Protein AF-A0A6F8ZCY5-F1 (afdb_monomer_lite)

pLDDT: mean 72.69, std 19.34, range [25.19, 97.81]

Foldseek 3Di:
DAPVLVVQAPDQWWKFKFFPQQQTCDTGPNVCLVVVHDDVVRHRDHDDDADPPKDWDFDDDPNHGGIIMITRPPDHDPDDDDPDDDDPPDDADDDPDPFKRKAWDWAFDADPPPNHTQATETDIFMGGNNHTDDPVVLCVVCVVVVNNLVSLLSSLQNVLVVPVSDPDPANHAYEYEDALVNLVCLVSNCVSVVSSLVSHPFARYEYEYELDHDPPRDLVSLLCSCVSDPRYAYEYPQPPPPSHDVSSCVNNVGPYYYHHPVLVVVLVPDPVSVVVVVVVVVVD

Secondary structure (DSSP, 8-state):
--HHHHHHHT--S-EEEE-TT-BEEEE-HHHHHHTT--GGGTTTSBPPPPPTT-EEEEEEETTEEEEEEEE-TT-PPTT----PPPP--PPP---SSTTEEEEEEEEEEE-TTT--EEEEEEEEEEEETTEE--HHHHHHHHHHTT-HHHHHHHHHHHHHHHHHHSPPPTT-EEEEE--HHHHT-HHHHHHHHHHHHHHS-TT-EEEEEES---TTS-THHHHHHHHHSTT-EEEEEEETSS---HHHHHHH--SEEEEPHHHHHHHHHSHHHHHHHHHHHHH-

Organism: NCBI:txid2707344

InterPro domains:
  IPR000014 PAS domain [cd00130] (13-50)
  IPR001633 EAL domain [PF00563] (102-282)
  IPR001633 EAL domain [PS50883] (83-284)
  IPR001633 EAL domain [SM00052] (82-282)
  IPR001633 EAL domain [cd01948] (104-275)
  IPR013656 PAS fold 4 [PF08448] (14-62)
  IPR035919 EAL domain superfamily [G3DSA:3.20.20.450] (98-284)
  IPR035919 EAL domain superfamily [SSF141868] (102-281)
  IPR035965 PAS domain superfamily [SSF55785] (5-54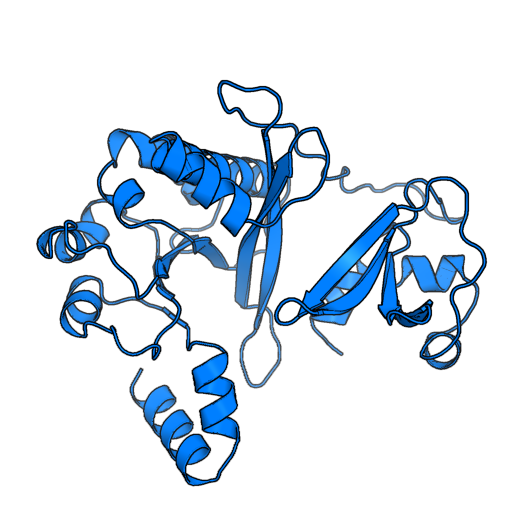)

Sequence (284 aa):
MDAVQRLWSAWEEPAVLVDPDGRILTANGAFRRWAGKPWPQLVGQGLPELPPGAGSVPVEVGGRLAAYWLHLPGVRLPGETAQGLPGWVVTPGFTRDRRWAVAPVFQPIVALPGGEVLGYEALSRPSWEGRPVDPETLFHAAAAAGTTLEADLACFAAVARAVLAAPWPAGALLFVNVSPRSLMTPDRLHPVLDPLVAALPPGRVVLEISEHVPEDIPYSLWEELPRVYPGVQWAQDDYGLGNADPSRMLAVRPQWLKLDRTLMLQALADAAGRTWLRRFAAWA

Structure (mmCIF, N/CA/C/O backbone):
data_AF-A0A6F8ZCY5-F1
#
_entry.id   AF-A0A6F8ZCY5-F1
#
loop_
_atom_site.group_PDB
_atom_site.id
_atom_site.type_symbol
_atom_site.label_atom_id
_atom_site.label_alt_id
_atom_site.label_comp_id
_atom_site.label_asym_id
_atom_site.label_entity_id
_atom_site.label_seq_id
_atom_site.pdbx_PDB_ins_code
_atom_site.Cartn_x
_atom_site.Cartn_y
_atom_site.Cartn_z
_atom_site.occupancy
_atom_site.B_iso_or_equiv
_atom_site.auth_seq_id
_atom_site.auth_comp_id
_atom_site.auth_asym_id
_atom_site.auth_atom_id
_atom_site.pdbx_PDB_model_num
ATOM 1 N N . MET A 1 1 ? -10.672 -9.235 -22.219 1.00 34.75 1 MET A N 1
ATOM 2 C CA . MET A 1 1 ? -11.832 -8.821 -21.400 1.00 34.75 1 MET A CA 1
ATOM 3 C C . MET A 1 1 ? -11.277 -8.352 -20.064 1.00 34.75 1 MET A C 1
ATOM 5 O O . MET A 1 1 ? -10.773 -9.176 -19.301 1.00 34.75 1 MET A O 1
ATOM 9 N N . ASP A 1 2 ? -11.215 -7.030 -19.901 1.00 33.00 2 ASP A N 1
ATOM 10 C CA . ASP A 1 2 ? -10.311 -6.314 -18.987 1.00 33.00 2 ASP A CA 1
ATOM 11 C C . ASP A 1 2 ? -10.579 -6.584 -17.499 1.00 33.00 2 ASP A C 1
ATOM 13 O O . ASP A 1 2 ? -11.725 -6.758 -17.084 1.00 33.00 2 ASP A O 1
ATOM 17 N N . ALA A 1 3 ? -9.529 -6.559 -16.673 1.00 30.67 3 ALA A N 1
ATOM 18 C CA . ALA A 1 3 ? -9.621 -6.675 -15.211 1.00 30.67 3 ALA A CA 1
ATOM 19 C C . ALA A 1 3 ? -10.470 -5.547 -14.582 1.00 30.67 3 ALA A C 1
ATOM 21 O O . ALA A 1 3 ? -11.232 -5.785 -13.646 1.00 30.67 3 ALA A O 1
ATOM 22 N N . VAL A 1 4 ? -10.446 -4.351 -15.183 1.00 30.52 4 VAL A N 1
ATOM 23 C CA . VAL A 1 4 ? -11.341 -3.222 -14.859 1.00 30.52 4 VAL A CA 1
ATOM 24 C C . VAL A 1 4 ? -12.806 -3.568 -15.154 1.00 30.52 4 VAL A C 1
ATOM 26 O O . VAL A 1 4 ? -13.702 -3.238 -14.383 1.00 30.52 4 VAL A O 1
ATOM 29 N N . GLN A 1 5 ? -13.058 -4.306 -16.236 1.00 35.59 5 GLN A N 1
ATOM 30 C CA . GLN A 1 5 ? -14.393 -4.765 -16.626 1.00 35.59 5 GLN A CA 1
ATOM 31 C C . GLN A 1 5 ? -14.955 -5.803 -15.642 1.00 35.59 5 GLN A C 1
ATOM 33 O O . GLN A 1 5 ? -16.168 -5.837 -15.436 1.00 35.59 5 GLN A O 1
ATOM 38 N N . ARG A 1 6 ? -14.089 -6.615 -15.014 1.00 37.28 6 ARG A N 1
ATOM 39 C CA . ARG A 1 6 ? -14.455 -7.597 -13.972 1.00 37.28 6 ARG A CA 1
ATOM 40 C C . ARG A 1 6 ? -14.729 -6.945 -12.613 1.00 37.28 6 ARG A C 1
ATOM 42 O O . ARG A 1 6 ? -15.713 -7.291 -11.974 1.00 37.28 6 ARG A O 1
ATOM 49 N N . LEU A 1 7 ? -13.939 -5.942 -12.222 1.00 35.09 7 LEU A N 1
ATOM 50 C CA . LEU A 1 7 ? -14.210 -5.109 -11.037 1.00 35.09 7 LEU A CA 1
ATOM 51 C C . LEU A 1 7 ? -15.513 -4.307 -11.173 1.00 35.09 7 LEU A C 1
ATOM 53 O O . LEU A 1 7 ? -16.259 -4.161 -10.212 1.00 35.09 7 LEU A O 1
ATOM 57 N N . TRP A 1 8 ? -15.837 -3.841 -12.381 1.00 38.62 8 TRP A N 1
ATOM 58 C CA . TRP A 1 8 ? -17.097 -3.137 -12.636 1.00 38.62 8 TRP A CA 1
ATOM 59 C C . TRP A 1 8 ? -18.336 -4.010 -12.726 1.00 38.62 8 TRP A C 1
ATOM 61 O O . TRP A 1 8 ? -19.440 -3.499 -12.547 1.00 38.62 8 TRP A O 1
ATOM 71 N N . SER A 1 9 ? -18.196 -5.284 -13.084 1.00 41.56 9 SER A N 1
ATOM 72 C CA . SER A 1 9 ? -19.363 -6.153 -13.279 1.00 41.56 9 SER A CA 1
ATOM 73 C C . SER A 1 9 ? -19.970 -6.626 -11.960 1.00 41.56 9 SER A C 1
ATOM 75 O O . SER A 1 9 ? -21.150 -6.958 -11.952 1.00 41.56 9 SER A O 1
ATOM 77 N N . ALA A 1 10 ? -19.205 -6.583 -10.863 1.00 43.50 10 ALA A N 1
ATOM 78 C CA . ALA A 1 10 ? -19.656 -6.920 -9.513 1.00 43.50 10 ALA A CA 1
ATOM 79 C C . ALA A 1 10 ? -20.231 -5.724 -8.719 1.00 43.50 10 ALA A C 1
ATOM 81 O O . ALA A 1 10 ? -20.734 -5.912 -7.618 1.00 43.50 10 ALA A O 1
ATOM 82 N N . TRP A 1 11 ? -20.160 -4.497 -9.251 1.00 48.66 11 TRP A N 1
ATOM 83 C CA . TRP A 1 11 ? -20.705 -3.303 -8.594 1.00 48.66 11 TRP A CA 1
ATOM 84 C C . TRP A 1 11 ? -22.190 -3.129 -8.953 1.00 48.66 11 TRP A C 1
ATOM 86 O O . TRP A 1 11 ? -22.529 -2.869 -10.110 1.00 48.66 11 TRP A O 1
ATOM 96 N N . GLU A 1 12 ? -23.068 -3.281 -7.956 1.00 61.00 12 GLU A N 1
ATOM 97 C CA . GLU A 1 12 ? -24.531 -3.294 -8.124 1.00 61.00 12 GLU A CA 1
ATOM 98 C C . GLU A 1 12 ? -25.172 -1.908 -8.301 1.00 61.00 12 GLU A C 1
ATOM 100 O O . GLU A 1 12 ? -26.204 -1.789 -8.960 1.00 61.00 12 GLU A O 1
ATOM 105 N N . GLU A 1 13 ? -24.568 -0.851 -7.760 1.00 65.81 13 GLU A N 1
ATOM 106 C CA . GLU A 1 13 ? -25.084 0.515 -7.873 1.00 65.81 13 GLU A CA 1
ATOM 107 C C . GLU A 1 13 ? -24.612 1.205 -9.162 1.00 65.81 13 GLU A C 1
ATOM 109 O O . GLU A 1 13 ? -23.452 1.046 -9.556 1.00 65.81 13 GLU A O 1
ATOM 114 N N . PRO A 1 14 ? -25.462 2.002 -9.835 1.00 73.69 14 PRO A N 1
ATOM 115 C CA . PRO A 1 14 ? -25.068 2.709 -11.047 1.00 73.69 14 PRO A CA 1
ATOM 116 C C . PRO A 1 14 ? -23.885 3.665 -10.830 1.00 73.69 14 PRO A C 1
ATOM 118 O O . PRO A 1 14 ? -23.933 4.577 -10.001 1.00 73.69 14 PRO A O 1
ATOM 121 N N . ALA A 1 15 ? -22.840 3.464 -11.632 1.00 64.75 15 ALA A N 1
ATOM 122 C CA . ALA A 1 15 ? -21.604 4.233 -11.642 1.00 64.75 15 ALA A CA 1
ATOM 123 C C . ALA A 1 15 ? -21.235 4.675 -13.060 1.00 64.75 15 ALA A C 1
ATOM 125 O O . ALA A 1 15 ? -21.190 3.844 -13.977 1.00 64.75 15 ALA A O 1
ATOM 126 N N . VAL A 1 16 ? -20.887 5.949 -13.231 1.00 63.75 16 VAL A N 1
ATOM 127 C CA . VAL A 1 16 ? -20.427 6.498 -14.512 1.00 63.75 16 VAL A CA 1
ATOM 128 C C . VAL A 1 16 ? -19.296 7.501 -14.305 1.00 63.75 16 VAL A C 1
ATOM 130 O O . VAL A 1 16 ? -19.306 8.282 -13.365 1.00 63.75 16 VAL A O 1
ATOM 133 N N . LEU A 1 17 ? -18.307 7.474 -15.186 1.00 57.69 17 LEU A N 1
ATOM 134 C CA . LEU A 1 17 ? -17.253 8.469 -15.303 1.00 57.69 17 LEU A CA 1
ATOM 135 C C . LEU A 1 17 ? -17.519 9.299 -16.556 1.00 57.69 17 LEU A C 1
ATOM 137 O O . LEU A 1 17 ? -17.733 8.743 -17.641 1.00 57.69 17 LEU A O 1
ATOM 141 N N . VAL A 1 18 ? -17.470 10.616 -16.418 1.00 57.44 18 VAL A N 1
ATOM 142 C CA . VAL A 1 18 ? -17.716 11.559 -17.512 1.00 57.44 18 VAL A CA 1
ATOM 143 C C . VAL A 1 18 ? -16.591 12.560 -17.656 1.00 57.44 18 VAL A C 1
ATOM 145 O O . VAL A 1 18 ? -15.879 12.819 -16.693 1.00 57.44 18 VAL A O 1
ATOM 148 N N . ASP A 1 19 ? -16.434 13.126 -18.845 1.00 63.97 19 ASP A N 1
ATOM 149 C CA . ASP A 1 19 ? -15.536 14.255 -19.063 1.00 63.97 19 ASP A CA 1
ATOM 150 C C . ASP A 1 19 ? -16.118 15.548 -18.445 1.00 63.97 19 ASP A C 1
ATOM 152 O O . ASP A 1 19 ? -17.263 15.557 -17.977 1.00 63.97 19 ASP A O 1
ATOM 156 N N . PRO A 1 20 ? -15.354 16.654 -18.407 1.00 72.44 20 PRO A N 1
ATOM 157 C CA . PRO A 1 20 ? -15.840 17.916 -17.853 1.00 72.44 20 PRO A CA 1
ATOM 158 C C . PRO A 1 20 ? -17.048 18.513 -18.593 1.00 72.44 20 PRO A C 1
ATOM 160 O O . PRO A 1 20 ? -17.784 19.297 -18.000 1.00 72.44 20 PRO A O 1
ATOM 163 N N . ASP A 1 21 ? -17.283 18.116 -19.848 1.00 73.44 21 ASP A N 1
ATOM 164 C CA . ASP A 1 21 ? -18.459 18.503 -20.638 1.00 73.44 21 ASP A CA 1
ATOM 165 C C . ASP A 1 21 ? -19.673 17.590 -20.357 1.00 73.44 21 ASP A C 1
ATOM 167 O O . ASP A 1 21 ? -20.736 17.741 -20.965 1.00 73.44 21 ASP A O 1
ATOM 171 N N . GLY A 1 22 ? -19.528 16.616 -19.453 1.00 64.81 22 GLY A N 1
ATOM 172 C CA . GLY A 1 22 ? -20.568 15.666 -19.083 1.00 64.81 22 GLY A CA 1
ATOM 173 C C . GLY A 1 22 ? -20.776 14.537 -20.093 1.00 64.81 22 GLY A C 1
ATOM 174 O O . GLY A 1 22 ? -21.813 13.867 -20.042 1.00 64.81 22 GLY A O 1
ATOM 175 N N . ARG A 1 23 ? -19.830 14.297 -21.011 1.00 75.44 23 ARG A N 1
ATOM 176 C CA . ARG A 1 23 ? -19.881 13.142 -21.915 1.00 75.44 23 ARG A CA 1
ATOM 177 C C . ARG A 1 23 ? -19.374 11.892 -21.221 1.00 75.44 23 ARG A C 1
ATOM 179 O O . ARG A 1 23 ? -18.337 11.894 -20.565 1.00 75.44 23 ARG A O 1
ATOM 186 N N . ILE A 1 24 ? -20.078 10.789 -21.418 1.00 69.62 24 ILE A N 1
ATOM 187 C CA . ILE A 1 24 ? -19.768 9.509 -20.791 1.00 69.62 24 ILE A CA 1
ATOM 188 C C . ILE A 1 24 ? -18.459 8.960 -21.356 1.00 69.62 24 ILE A C 1
ATOM 190 O O . ILE A 1 24 ? -18.390 8.524 -22.506 1.00 69.62 24 ILE A O 1
ATOM 194 N N . LEU A 1 25 ? -17.430 8.945 -20.513 1.00 56.31 25 LEU A N 1
ATOM 195 C CA . LEU A 1 25 ? -16.159 8.293 -20.799 1.00 56.31 25 LEU A CA 1
ATOM 196 C C . LEU A 1 25 ? -16.293 6.805 -20.549 1.00 56.31 25 LEU A C 1
ATOM 198 O O . LEU A 1 25 ? -15.879 5.996 -21.379 1.00 56.31 25 LEU A O 1
ATOM 202 N N . THR A 1 26 ? -16.891 6.443 -19.406 1.00 60.41 26 THR A N 1
ATOM 203 C CA . THR A 1 26 ? -17.115 5.042 -19.095 1.00 60.41 26 THR A CA 1
ATOM 204 C C . THR A 1 26 ? -18.165 4.770 -17.997 1.00 60.41 26 THR A C 1
ATOM 206 O O . THR A 1 26 ? -18.482 5.667 -17.238 1.00 60.41 26 THR A O 1
ATOM 209 N N . ALA A 1 27 ? -18.741 3.561 -17.889 1.00 64.44 27 ALA A N 1
ATOM 210 C CA . ALA A 1 27 ? -19.804 3.215 -16.932 1.00 64.44 27 ALA A CA 1
ATOM 211 C C . ALA A 1 27 ? -19.847 1.711 -16.598 1.00 64.44 27 ALA A C 1
ATOM 213 O O . ALA A 1 27 ? -19.564 0.865 -17.463 1.00 64.44 27 ALA A O 1
ATOM 214 N N . ASN A 1 28 ? -20.268 1.379 -15.373 1.00 62.28 28 ASN A N 1
ATOM 215 C CA . ASN A 1 28 ? -20.404 -0.003 -14.902 1.00 62.28 28 ASN A CA 1
ATOM 216 C C . ASN A 1 28 ? -21.665 -0.706 -15.453 1.00 62.28 28 ASN A C 1
ATOM 218 O O . ASN A 1 28 ? -22.472 -0.120 -16.178 1.00 62.28 28 ASN A O 1
ATOM 222 N N . GLY A 1 29 ? -21.828 -1.997 -15.139 1.00 67.56 29 GLY A N 1
ATOM 223 C CA . GLY A 1 29 ? -22.965 -2.794 -15.619 1.00 67.56 29 GLY A CA 1
ATOM 224 C C . GLY A 1 29 ? -24.322 -2.284 -15.119 1.00 67.56 29 GLY A C 1
ATOM 225 O O . GLY A 1 29 ? -25.273 -2.208 -15.897 1.00 67.56 29 GLY A O 1
ATOM 226 N N . ALA A 1 30 ? -24.393 -1.877 -13.851 1.00 70.25 30 ALA A N 1
ATOM 227 C CA . ALA A 1 30 ? -25.597 -1.334 -13.234 1.00 70.25 30 ALA A CA 1
ATOM 228 C C . ALA A 1 30 ? -26.071 -0.032 -13.894 1.00 70.25 30 ALA A C 1
ATOM 230 O O . ALA A 1 30 ? -27.258 0.117 -14.178 1.00 70.25 30 ALA A O 1
ATOM 231 N N . PHE A 1 31 ? -25.147 0.870 -14.239 1.00 74.62 31 PHE A N 1
ATOM 232 C CA . PHE A 1 31 ? -25.471 2.115 -14.933 1.00 74.62 31 PHE A CA 1
ATOM 233 C C . PHE A 1 31 ? -26.014 1.880 -16.337 1.00 74.62 31 PHE A C 1
ATOM 235 O O . PHE A 1 31 ? -26.966 2.538 -16.740 1.00 74.62 31 PHE A O 1
ATOM 242 N N . ARG A 1 32 ? -25.475 0.903 -17.075 1.00 77.12 32 ARG A N 1
ATOM 243 C CA . ARG A 1 32 ? -25.987 0.543 -18.412 1.00 77.12 32 ARG A CA 1
ATOM 244 C C . ARG A 1 32 ? -27.421 0.024 -18.345 1.00 77.12 32 ARG A C 1
ATOM 246 O O . ARG A 1 32 ? -28.241 0.385 -19.185 1.00 77.12 32 ARG A O 1
ATOM 253 N N . ARG A 1 33 ? -27.715 -0.807 -17.338 1.00 77.38 33 ARG A N 1
ATOM 254 C CA . ARG A 1 33 ? -29.066 -1.328 -17.088 1.00 77.38 33 ARG A CA 1
ATOM 255 C C . ARG A 1 33 ? -30.026 -0.213 -16.677 1.00 77.38 33 ARG A C 1
ATOM 257 O O . ARG A 1 33 ? -31.123 -0.153 -17.217 1.00 77.38 33 ARG A O 1
ATOM 264 N N . TRP A 1 34 ? -29.595 0.692 -15.799 1.00 81.81 34 TRP A N 1
ATOM 265 C CA . TRP A 1 34 ? -30.378 1.863 -15.397 1.00 81.81 34 TRP A CA 1
ATOM 266 C C . TRP A 1 34 ? -30.661 2.811 -16.571 1.00 81.81 34 TRP A C 1
ATOM 268 O O . TRP A 1 34 ? -31.802 3.205 -16.786 1.00 81.81 34 TRP A O 1
ATOM 278 N N . ALA A 1 35 ? -29.645 3.117 -17.380 1.00 80.00 35 ALA A N 1
ATOM 279 C CA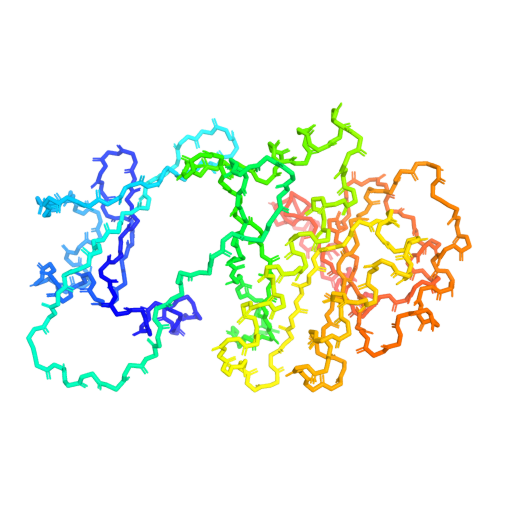 . ALA A 1 35 ? -29.768 3.998 -18.539 1.00 80.00 35 ALA A CA 1
ATOM 280 C C . ALA A 1 35 ? -30.535 3.362 -19.716 1.00 80.00 35 ALA A C 1
ATOM 282 O O . ALA A 1 35 ? -30.814 4.045 -20.702 1.00 80.00 35 ALA A O 1
ATOM 283 N N . GLY A 1 36 ? -30.829 2.056 -19.657 1.00 78.94 36 GLY A N 1
ATOM 284 C CA . GLY A 1 36 ? -31.577 1.327 -20.685 1.00 78.94 36 GLY A CA 1
ATOM 285 C C . GLY A 1 36 ? -30.889 1.258 -22.053 1.00 78.94 36 GLY A C 1
ATOM 286 O O . GLY A 1 36 ? -31.556 1.004 -23.055 1.00 78.94 36 GLY A O 1
ATOM 287 N N . LYS A 1 37 ? -29.571 1.500 -22.126 1.00 73.50 37 LYS A N 1
ATOM 288 C CA . LYS A 1 37 ? -28.810 1.573 -23.385 1.00 73.50 37 LYS A CA 1
ATOM 289 C C . LYS A 1 37 ? -27.591 0.643 -23.375 1.00 73.50 37 LYS A C 1
ATOM 291 O O . LYS A 1 37 ? -26.887 0.552 -22.366 1.00 73.50 37 LYS A O 1
ATOM 296 N N . PRO A 1 38 ? -27.287 -0.033 -24.499 1.00 68.94 38 PRO A N 1
ATOM 297 C CA . PRO A 1 38 ? -26.083 -0.842 -24.627 1.00 68.94 38 PRO A CA 1
ATOM 298 C C . PRO A 1 38 ? -24.825 0.033 -24.700 1.00 68.94 38 PRO A C 1
ATOM 300 O O . PRO A 1 38 ? -24.854 1.180 -25.139 1.00 68.94 38 PRO A O 1
ATOM 303 N N . TRP A 1 39 ? -23.687 -0.545 -24.309 1.00 64.62 39 TRP A N 1
ATOM 304 C CA . TRP A 1 39 ? -22.418 0.171 -24.152 1.00 64.62 39 TRP A CA 1
ATOM 305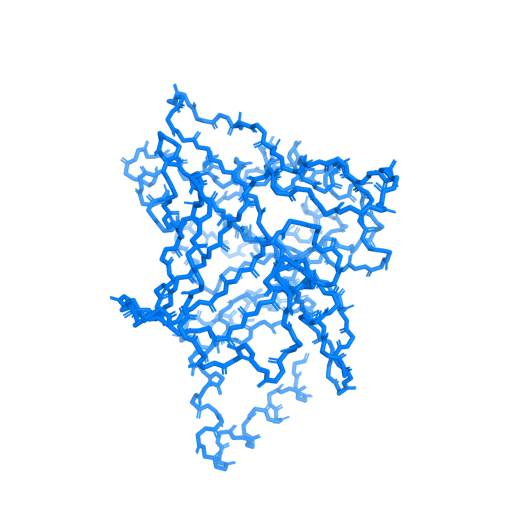 C C . TRP A 1 39 ? -21.975 1.042 -25.344 1.00 64.62 39 TRP A C 1
ATOM 307 O O . TRP A 1 39 ? -21.655 2.210 -25.118 1.00 64.62 39 TRP A O 1
ATOM 317 N N . PRO A 1 40 ? -22.008 0.557 -26.602 1.00 64.38 40 PRO A N 1
ATOM 318 C CA . PRO A 1 40 ? -21.578 1.355 -27.753 1.00 64.38 40 PRO A CA 1
ATOM 319 C C . PRO A 1 40 ? -22.435 2.604 -28.000 1.00 64.38 40 PRO A C 1
ATOM 321 O O . PRO A 1 40 ? -22.022 3.487 -28.738 1.00 64.38 40 PRO A O 1
ATOM 324 N N . GLN A 1 41 ? -23.629 2.673 -27.404 1.00 72.25 41 GLN A N 1
ATOM 325 C CA . GLN A 1 41 ? -24.547 3.804 -27.527 1.00 72.25 41 GLN A CA 1
ATOM 326 C C . GLN A 1 41 ? -24.441 4.794 -26.361 1.00 72.25 41 GLN A C 1
ATOM 328 O O . GLN A 1 41 ? -25.126 5.811 -26.384 1.00 72.25 41 GLN A O 1
ATOM 333 N 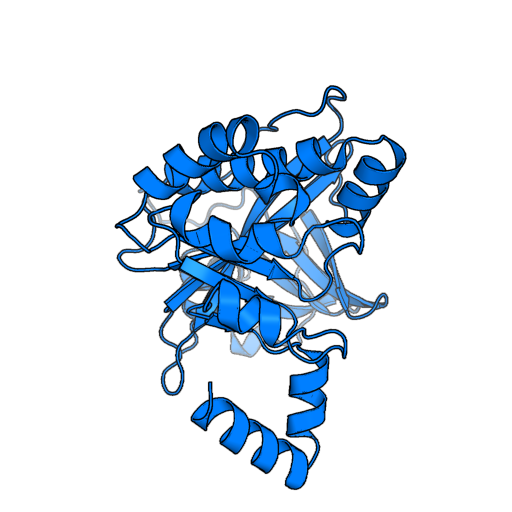N . LEU A 1 42 ? -23.640 4.495 -25.332 1.00 68.81 42 LEU A N 1
ATOM 334 C CA . LEU A 1 42 ? -23.454 5.360 -24.164 1.00 68.81 42 LEU A CA 1
ATOM 335 C C . LEU A 1 42 ? -22.157 6.164 -24.240 1.00 68.81 42 LEU A C 1
ATOM 337 O O . LEU A 1 42 ? -22.157 7.333 -23.877 1.00 68.81 42 LEU A O 1
ATOM 341 N N . VAL A 1 43 ? -21.067 5.568 -24.728 1.00 71.19 43 VAL A N 1
ATOM 342 C CA . VAL A 1 43 ? -19.758 6.237 -24.793 1.00 71.19 43 VAL A CA 1
ATOM 343 C C . VAL A 1 43 ? -19.829 7.484 -25.682 1.00 71.19 43 VAL A C 1
ATOM 345 O O . VAL A 1 43 ? -20.316 7.427 -26.810 1.00 71.19 43 VAL A O 1
ATOM 348 N N . GLY A 1 44 ? -19.349 8.616 -25.166 1.00 63.53 44 GLY A N 1
ATOM 349 C CA . GLY A 1 44 ? -19.336 9.910 -25.852 1.00 63.53 44 GLY A CA 1
ATOM 350 C C . GLY A 1 44 ? -20.678 10.652 -25.878 1.00 63.53 44 GLY A C 1
ATOM 351 O O . GLY A 1 44 ? -20.727 11.783 -26.358 1.00 63.53 44 GLY A O 1
ATOM 352 N N . GLN A 1 45 ? -21.758 10.059 -25.359 1.00 79.94 45 GLN A N 1
ATOM 353 C CA . GLN A 1 45 ? -23.046 10.740 -25.203 1.00 79.94 45 GLN A CA 1
ATOM 354 C C . GLN A 1 45 ? -23.063 11.600 -23.941 1.00 79.94 45 GLN A C 1
ATOM 356 O O . GLN A 1 45 ? -22.376 11.287 -22.971 1.00 79.94 45 GLN A O 1
ATOM 361 N N . GLY A 1 46 ? -23.880 12.654 -23.935 1.00 74.88 46 GLY A N 1
ATOM 362 C CA . GLY A 1 46 ? -24.132 13.436 -22.725 1.00 74.88 46 GLY A CA 1
ATOM 363 C C . GLY A 1 46 ? -24.839 12.612 -21.645 1.00 74.88 46 GLY A C 1
ATOM 364 O O . GLY A 1 46 ? -25.606 11.693 -21.954 1.00 74.88 46 GLY A O 1
ATOM 365 N N . LEU A 1 47 ? -24.577 12.949 -20.382 1.00 69.31 47 LEU A N 1
ATOM 366 C CA . LEU A 1 47 ? -25.269 12.367 -19.234 1.00 69.31 47 LEU A CA 1
ATOM 367 C C . LEU A 1 47 ? -26.793 12.459 -19.392 1.00 69.31 47 LEU A C 1
ATOM 369 O O . LEU A 1 47 ? -27.311 13.539 -19.684 1.00 69.31 47 LEU A O 1
ATOM 373 N N . PRO A 1 48 ? -27.529 11.355 -19.171 1.00 74.00 48 PRO A N 1
ATOM 374 C CA . PRO A 1 48 ? -28.969 11.435 -18.977 1.00 74.00 48 PRO A CA 1
ATOM 375 C C . PRO A 1 48 ? -29.288 12.221 -17.699 1.00 74.00 48 PRO A C 1
ATOM 377 O O . PRO A 1 48 ? -28.446 12.358 -16.810 1.00 74.00 48 PRO A O 1
ATOM 380 N N . GLU A 1 49 ? -30.522 12.708 -17.596 1.00 75.75 49 GLU A N 1
ATOM 381 C CA . GLU A 1 49 ? -30.997 13.381 -16.389 1.00 75.75 49 GLU A CA 1
ATOM 382 C C . GLU A 1 49 ? -30.896 12.436 -15.183 1.00 75.75 49 GLU A C 1
ATOM 384 O O . GLU A 1 49 ? -31.369 11.295 -15.218 1.00 75.75 49 GLU A O 1
ATOM 389 N N . LEU A 1 50 ? -30.204 12.892 -14.138 1.00 68.12 50 LEU A N 1
ATOM 390 C CA . LEU A 1 50 ? -29.890 12.068 -12.977 1.00 68.12 50 LEU A CA 1
ATOM 391 C C . LEU A 1 50 ? -30.986 12.195 -11.915 1.00 68.12 50 LEU A C 1
ATOM 393 O O . LEU A 1 50 ? -31.538 13.281 -11.726 1.00 68.12 50 LEU A O 1
ATOM 397 N N . PRO A 1 51 ? -31.289 11.113 -11.180 1.00 65.00 51 PRO A N 1
ATOM 398 C CA . PRO A 1 51 ? -32.238 11.176 -10.085 1.00 65.00 51 PRO A CA 1
ATOM 399 C C . PRO A 1 51 ? -31.721 12.088 -8.955 1.00 65.00 51 PRO A C 1
ATOM 401 O O . PRO A 1 51 ? -30.506 12.228 -8.769 1.00 65.00 51 PRO A O 1
ATOM 404 N N . PRO A 1 52 ? -32.626 12.679 -8.156 1.00 52.59 52 PRO A N 1
ATOM 405 C CA . PRO A 1 52 ? -32.249 13.460 -6.983 1.00 52.59 52 PRO A CA 1
ATOM 406 C C . PRO A 1 52 ? -31.356 12.651 -6.032 1.00 52.59 52 PRO A C 1
ATOM 408 O O . PRO A 1 52 ? -31.661 11.500 -5.726 1.00 52.59 52 PRO A O 1
ATOM 411 N N . GLY A 1 53 ? -30.269 13.260 -5.548 1.00 51.41 53 GLY A N 1
ATOM 412 C CA . GLY A 1 53 ? -29.308 12.603 -4.650 1.00 51.41 53 GLY A CA 1
ATOM 413 C C . GLY A 1 53 ? -28.117 11.935 -5.345 1.00 51.41 53 GLY A C 1
ATOM 414 O O . GLY A 1 53 ? -27.296 11.322 -4.666 1.00 51.41 53 GLY A O 1
ATOM 415 N N . ALA A 1 54 ? -27.985 12.076 -6.668 1.00 51.41 54 ALA A N 1
ATOM 416 C CA . ALA A 1 54 ? -26.776 11.696 -7.391 1.00 51.41 54 ALA A CA 1
ATOM 417 C C . ALA A 1 54 ? -25.542 12.438 -6.842 1.00 51.41 54 ALA A C 1
ATOM 419 O O . ALA A 1 54 ? -25.514 13.669 -6.794 1.00 51.41 54 ALA A O 1
ATOM 420 N N . GLY A 1 55 ? -24.522 11.687 -6.429 1.00 50.62 55 GLY A N 1
ATOM 421 C CA . GLY A 1 55 ? -23.247 12.237 -5.974 1.00 50.62 55 GLY A CA 1
ATOM 422 C C . GLY A 1 55 ? -22.280 12.401 -7.141 1.00 50.62 55 GLY A C 1
ATOM 423 O O . GLY A 1 55 ? -22.212 11.526 -8.001 1.00 50.62 55 GLY A O 1
ATOM 424 N N . SER A 1 56 ? -21.509 13.488 -7.160 1.00 51.69 56 SER A N 1
ATOM 425 C CA . SER A 1 56 ? -20.432 13.710 -8.131 1.00 51.69 56 SER A CA 1
ATOM 426 C C . SER A 1 56 ? -19.110 13.965 -7.417 1.00 51.69 56 SER A C 1
ATOM 428 O O . SER A 1 56 ? -19.048 14.818 -6.530 1.00 51.69 56 SER A O 1
ATOM 430 N N . VAL A 1 57 ? -18.049 13.282 -7.835 1.00 47.44 57 VAL A N 1
ATOM 431 C CA . VAL A 1 57 ? -16.687 13.466 -7.326 1.00 47.44 57 VAL A CA 1
ATOM 432 C C . VAL A 1 57 ? -15.794 13.906 -8.487 1.00 47.44 57 VAL A C 1
ATOM 434 O O . VAL A 1 57 ? -15.732 13.190 -9.489 1.00 47.44 57 VAL A O 1
ATOM 437 N N . PRO A 1 58 ? -15.120 15.065 -8.411 1.00 40.31 58 PRO A N 1
ATOM 438 C CA . PRO A 1 58 ? -14.173 15.468 -9.443 1.00 40.31 58 PRO A CA 1
ATOM 439 C C . PRO A 1 58 ? -12.973 14.517 -9.473 1.00 40.31 58 PRO A C 1
ATOM 441 O O . PRO A 1 58 ? -12.515 14.020 -8.446 1.00 40.31 58 PRO A O 1
ATOM 444 N N . VAL A 1 59 ? -12.464 14.266 -10.672 1.00 41.31 59 VAL A N 1
ATOM 445 C CA . VAL A 1 59 ? -11.243 13.506 -10.927 1.00 41.31 59 VAL A CA 1
ATOM 446 C C . VAL A 1 59 ? -10.252 14.464 -11.559 1.00 41.31 59 VAL A C 1
ATOM 448 O O . VAL A 1 59 ? -10.455 14.926 -12.683 1.00 41.31 59 VAL A O 1
ATOM 451 N N . GLU A 1 60 ? -9.181 14.765 -10.836 1.00 42.09 60 GLU A N 1
ATOM 452 C CA . GLU A 1 60 ? -8.131 15.667 -11.296 1.00 42.09 60 GLU A CA 1
ATOM 453 C C . GLU A 1 60 ? -6.876 14.890 -11.692 1.00 42.09 60 GLU A C 1
ATOM 455 O O . GLU A 1 60 ? -6.482 13.924 -11.040 1.00 42.09 60 GLU A O 1
ATOM 460 N N . VAL A 1 61 ? -6.240 15.315 -12.783 1.00 38.38 61 VAL A N 1
ATOM 461 C CA . VAL A 1 61 ? -4.967 14.770 -13.261 1.00 38.38 61 VAL A CA 1
ATOM 462 C C . VAL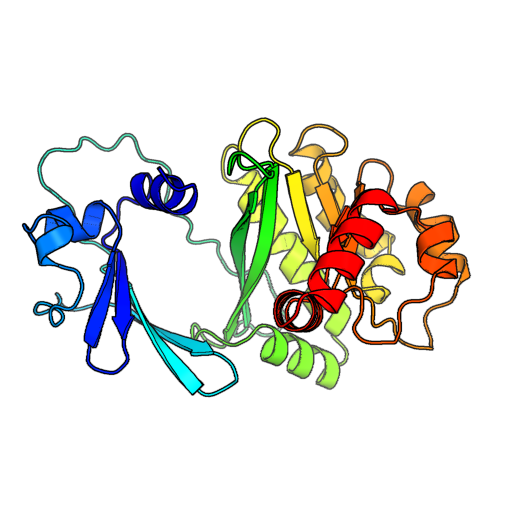 A 1 61 ? -3.988 15.929 -13.385 1.00 38.38 61 VAL A C 1
ATOM 464 O O . VAL A 1 61 ? -4.154 16.802 -14.236 1.00 38.38 61 VAL A O 1
ATOM 467 N N . GLY A 1 62 ? -2.975 15.956 -12.514 1.00 34.69 62 GLY A N 1
ATOM 468 C CA . GLY A 1 62 ? -1.974 17.029 -12.484 1.00 34.69 62 GLY A CA 1
ATOM 469 C C . GLY A 1 62 ? -2.560 18.402 -12.135 1.00 34.69 62 GLY A C 1
ATOM 470 O O . GLY A 1 62 ? -2.227 19.388 -12.788 1.00 34.69 62 GLY A O 1
ATOM 471 N N . GLY A 1 63 ? -3.483 18.455 -11.166 1.00 38.88 63 GLY A N 1
ATOM 472 C CA . GLY A 1 63 ? -4.139 19.694 -10.719 1.00 38.88 63 GLY A CA 1
ATOM 473 C C . GLY A 1 63 ? -5.116 20.299 -11.732 1.00 38.88 63 GLY A C 1
ATOM 474 O O . GLY A 1 63 ? -5.482 21.468 -11.629 1.00 38.88 63 GLY A O 1
ATOM 475 N N . ARG A 1 64 ? -5.507 19.535 -12.760 1.00 40.03 64 ARG A N 1
ATOM 476 C CA . ARG A 1 64 ? -6.527 19.928 -13.735 1.00 40.03 64 ARG A CA 1
ATOM 477 C C . ARG A 1 64 ? -7.654 18.917 -13.698 1.00 40.03 64 ARG A C 1
ATOM 479 O O . ARG A 1 64 ? -7.416 17.714 -13.802 1.00 40.03 64 ARG A O 1
ATOM 486 N N . LEU A 1 65 ? -8.878 19.417 -13.598 1.00 43.97 65 LEU A N 1
ATOM 487 C CA . LEU A 1 65 ? -10.082 18.611 -13.722 1.00 43.97 65 LEU A CA 1
ATOM 488 C C . LEU A 1 65 ? -10.074 17.848 -15.054 1.00 43.97 65 LEU A C 1
ATOM 490 O O . LEU A 1 65 ? -10.049 18.447 -16.128 1.00 43.97 65 LEU A O 1
ATOM 494 N N . ALA A 1 66 ? -10.090 16.523 -14.960 1.00 42.78 66 ALA A N 1
ATOM 495 C CA . ALA A 1 66 ? -10.032 15.610 -16.092 1.00 42.78 66 ALA A CA 1
ATOM 496 C C . ALA A 1 66 ? -11.355 14.865 -16.308 1.00 42.78 66 ALA A C 1
ATOM 498 O O . ALA A 1 66 ? -11.661 14.497 -17.440 1.00 42.78 66 ALA A O 1
ATOM 499 N N . ALA A 1 67 ? -12.124 14.626 -15.243 1.00 45.31 67 ALA A N 1
ATOM 500 C CA . ALA A 1 67 ? -13.398 13.919 -15.301 1.00 45.31 67 ALA A CA 1
ATOM 501 C C . ALA A 1 67 ? -14.239 14.146 -14.033 1.00 45.31 67 ALA A C 1
ATOM 503 O O . ALA A 1 67 ? -13.769 14.721 -13.055 1.00 45.31 67 ALA A O 1
ATOM 504 N N . TYR A 1 68 ? -15.467 13.634 -14.032 1.00 44.22 68 TYR A N 1
ATOM 505 C CA . TYR A 1 68 ? -16.296 13.478 -12.842 1.00 44.22 68 TYR A CA 1
ATOM 506 C C . TYR A 1 68 ? -16.746 12.028 -12.700 1.00 44.22 68 TYR A C 1
ATOM 508 O O . TYR A 1 68 ? -17.231 11.414 -13.651 1.00 44.22 68 TYR A O 1
ATOM 516 N N . TRP A 1 69 ? -16.612 11.485 -11.498 1.00 55.47 69 TRP A N 1
ATOM 517 C CA . TRP A 1 69 ? -17.205 10.218 -11.101 1.00 55.47 69 TRP A CA 1
ATOM 518 C C . TRP A 1 69 ? -18.611 10.493 -10.570 1.00 55.47 69 TRP A C 1
ATOM 520 O O . TRP A 1 69 ? -18.754 11.261 -9.621 1.00 55.47 69 TRP A O 1
ATOM 530 N N . LEU A 1 70 ? -19.650 9.878 -11.139 1.00 56.56 70 LEU A N 1
ATOM 531 C CA . LEU A 1 70 ? -21.031 10.023 -10.671 1.00 56.56 70 LEU A CA 1
ATOM 532 C C . LEU A 1 70 ? -21.651 8.720 -10.180 1.00 56.56 70 LEU A C 1
ATOM 534 O O . LEU A 1 70 ? -21.621 7.692 -10.864 1.00 56.56 70 LEU A O 1
ATOM 538 N N . HIS A 1 71 ? -22.246 8.817 -8.990 1.00 63.06 71 HIS A N 1
ATOM 539 C CA . HIS A 1 71 ? -22.859 7.731 -8.238 1.00 63.06 71 HIS A CA 1
ATOM 540 C C . HIS A 1 71 ? -24.337 7.959 -8.035 1.00 63.06 71 HIS A C 1
ATOM 542 O O . HIS A 1 71 ? -24.728 9.048 -7.618 1.00 63.06 71 HIS A O 1
ATOM 548 N N . LEU A 1 72 ? -25.144 6.926 -8.278 1.00 65.00 72 LEU A N 1
ATOM 549 C CA . LEU A 1 72 ? -26.587 6.962 -8.045 1.00 65.00 72 LEU A CA 1
ATOM 550 C C . LEU A 1 72 ? -26.959 6.054 -6.864 1.00 65.00 72 LEU A C 1
ATOM 552 O O . LEU A 1 72 ? -27.445 4.938 -7.079 1.00 65.00 72 LEU A O 1
ATOM 556 N N . PRO A 1 73 ? -26.730 6.508 -5.620 1.00 53.19 73 PRO A N 1
ATOM 557 C CA . PRO A 1 73 ? -27.050 5.713 -4.445 1.00 53.19 73 PRO A CA 1
ATOM 558 C C . PRO A 1 73 ? -28.565 5.474 -4.358 1.00 53.19 73 PRO A C 1
ATOM 560 O O . PRO A 1 73 ? -29.370 6.384 -4.559 1.00 53.19 73 PRO A O 1
ATOM 563 N N . GLY A 1 74 ? -28.967 4.236 -4.055 1.00 55.03 74 GLY A N 1
ATOM 564 C CA . GLY A 1 74 ? -30.370 3.879 -3.797 1.00 55.03 74 GLY A CA 1
ATOM 565 C C . GLY A 1 74 ? -31.239 3.526 -5.016 1.00 55.03 74 GLY A C 1
ATOM 566 O O . GLY A 1 74 ? -32.411 3.185 -4.839 1.00 55.03 74 GLY A O 1
ATOM 567 N N . VAL A 1 75 ? -30.700 3.540 -6.240 1.00 56.09 75 VAL A N 1
ATOM 568 C CA . VAL A 1 75 ? -31.410 3.066 -7.442 1.00 56.09 75 VAL A CA 1
ATOM 569 C C . VAL A 1 75 ? -31.410 1.528 -7.485 1.00 56.09 75 VAL A C 1
ATOM 571 O O . VAL A 1 75 ? -30.370 0.921 -7.723 1.00 56.09 75 VAL A O 1
ATOM 574 N N . ARG A 1 76 ? -32.572 0.881 -7.286 1.00 50.66 76 ARG A N 1
ATOM 575 C CA . ARG A 1 76 ? -32.735 -0.587 -7.410 1.00 50.66 76 ARG A CA 1
ATOM 576 C C . ARG A 1 76 ? -33.306 -0.979 -8.773 1.00 50.66 76 ARG A C 1
ATOM 578 O O . ARG A 1 76 ? -34.319 -0.426 -9.196 1.00 50.66 76 ARG A O 1
ATOM 585 N N . LEU A 1 77 ? -32.694 -1.961 -9.434 1.00 44.56 77 LEU A N 1
ATOM 586 C CA . LEU A 1 77 ? -33.186 -2.518 -10.699 1.00 44.56 77 LEU A CA 1
ATOM 587 C C . LEU A 1 77 ? -34.222 -3.638 -10.442 1.00 44.56 77 LEU A C 1
ATOM 589 O O . LEU A 1 77 ? -34.099 -4.357 -9.449 1.00 44.56 77 LEU A O 1
ATOM 593 N N . PRO A 1 78 ? -35.247 -3.818 -11.299 1.00 34.00 78 PRO A N 1
ATOM 594 C CA . PRO A 1 78 ? -36.260 -4.850 -11.093 1.00 34.00 78 PRO A CA 1
ATOM 595 C C . PRO A 1 78 ? -35.718 -6.248 -11.433 1.00 34.00 78 PRO A C 1
ATOM 597 O O . PRO A 1 78 ? -35.243 -6.462 -12.546 1.00 34.00 78 PRO A O 1
ATOM 600 N N . GLY A 1 79 ? -35.858 -7.209 -10.511 1.00 37.03 79 GLY A N 1
ATOM 601 C CA . GLY A 1 79 ? -35.673 -8.643 -10.793 1.00 37.03 79 GLY A CA 1
ATOM 602 C C . GLY A 1 79 ? -34.554 -9.375 -10.044 1.00 37.03 79 GLY A C 1
ATOM 603 O O . GLY A 1 79 ? -34.431 -10.582 -10.225 1.00 37.03 79 GLY A O 1
ATOM 604 N N . GLU A 1 80 ? -33.780 -8.716 -9.179 1.00 33.62 80 GLU A N 1
ATOM 605 C CA . GLU A 1 80 ? -32.752 -9.386 -8.366 1.00 33.62 80 GLU A CA 1
ATOM 606 C C . GLU A 1 80 ? -33.211 -9.531 -6.905 1.00 33.62 80 GLU A C 1
ATOM 608 O O . GLU A 1 80 ? -33.407 -8.556 -6.177 1.00 33.62 80 GLU A O 1
ATOM 613 N N . THR A 1 81 ? -33.411 -10.778 -6.465 1.00 29.05 81 THR A N 1
ATOM 614 C CA . THR A 1 81 ? -33.478 -11.130 -5.042 1.00 29.05 81 THR A CA 1
ATOM 615 C C . THR A 1 81 ? -32.093 -10.974 -4.436 1.00 29.05 81 THR A C 1
ATOM 617 O O . THR A 1 81 ? -31.161 -11.659 -4.848 1.00 29.05 81 THR A O 1
ATOM 620 N N . ALA A 1 82 ? -31.987 -10.089 -3.446 1.00 32.88 82 ALA A N 1
ATOM 621 C CA . ALA A 1 82 ? -30.775 -9.811 -2.692 1.00 32.88 82 ALA A CA 1
ATOM 622 C C . ALA A 1 82 ? -30.139 -11.095 -2.125 1.00 32.88 82 ALA A C 1
ATOM 624 O O . ALA A 1 82 ? -30.576 -11.624 -1.104 1.00 32.88 82 ALA A O 1
ATOM 625 N N . GLN A 1 83 ? -29.071 -11.563 -2.765 1.00 28.08 83 GLN A N 1
ATOM 626 C CA . GLN A 1 83 ? -28.001 -12.302 -2.099 1.00 28.08 83 GLN A CA 1
ATOM 627 C C . GLN A 1 83 ? -26.847 -11.321 -1.938 1.00 28.08 83 GLN A C 1
ATOM 629 O O . GLN A 1 83 ? -25.919 -11.270 -2.735 1.00 28.08 83 GLN A O 1
ATOM 634 N N . GLY A 1 84 ? -27.022 -10.444 -0.950 1.00 26.61 84 GLY A N 1
ATOM 635 C CA . GLY A 1 84 ? -26.186 -9.276 -0.751 1.00 26.61 84 GLY A CA 1
ATOM 636 C C . GLY A 1 84 ? -24.761 -9.623 -0.338 1.00 26.61 84 GLY A C 1
ATOM 637 O O . GLY A 1 84 ? -24.533 -10.466 0.529 1.00 26.61 84 GLY A O 1
ATOM 638 N N . LEU A 1 85 ? -23.813 -8.876 -0.894 1.00 25.19 85 LEU A N 1
ATOM 639 C CA . LEU A 1 85 ? -22.633 -8.483 -0.138 1.00 25.19 85 LEU A CA 1
ATOM 640 C C . LEU A 1 85 ? -22.986 -7.170 0.582 1.00 25.19 85 LEU A C 1
ATOM 642 O O . LEU A 1 85 ? -23.511 -6.259 -0.061 1.00 25.19 85 LEU A O 1
ATOM 646 N N . PRO A 1 86 ? -22.787 -7.054 1.907 1.00 27.44 86 PRO A N 1
ATOM 647 C CA . PRO A 1 86 ? -23.180 -5.859 2.641 1.00 27.44 86 PRO A CA 1
ATOM 648 C C . PRO A 1 86 ? -22.382 -4.646 2.156 1.00 27.44 86 PRO A C 1
ATOM 650 O O . PRO A 1 86 ? -21.182 -4.741 1.905 1.00 27.44 86 PRO A O 1
ATOM 653 N N . GLY A 1 87 ? -23.066 -3.506 2.045 1.00 26.91 87 GLY A N 1
ATOM 654 C CA . GLY A 1 87 ? -22.481 -2.232 1.651 1.00 26.91 87 GLY A CA 1
ATOM 655 C C . GLY A 1 87 ? -21.277 -1.834 2.504 1.00 26.91 87 GLY A C 1
ATOM 656 O O . GLY A 1 87 ? -21.280 -1.954 3.728 1.00 26.91 87 GLY A O 1
ATOM 657 N N . TRP A 1 88 ? -20.253 -1.306 1.845 1.00 26.03 88 TRP A N 1
ATOM 658 C CA . TRP A 1 88 ? -19.044 -0.821 2.495 1.00 26.03 88 TRP A CA 1
ATOM 659 C C . TRP A 1 88 ? -19.180 0.660 2.816 1.00 26.03 88 TRP A C 1
ATOM 661 O O . TRP A 1 88 ? -18.585 1.519 2.174 1.00 26.03 88 TRP A O 1
ATOM 671 N N . VAL A 1 89 ? -19.967 0.957 3.845 1.00 28.55 89 VAL A N 1
ATOM 672 C CA . VAL A 1 89 ? -19.764 2.171 4.634 1.00 28.55 89 VAL A CA 1
ATOM 673 C C . VAL A 1 89 ? -18.921 1.752 5.833 1.00 28.55 89 VAL A C 1
ATOM 675 O O . VAL A 1 89 ? -19.446 1.229 6.813 1.00 28.55 89 VAL A O 1
ATOM 678 N N . VAL A 1 90 ? -17.601 1.937 5.752 1.00 27.47 90 VAL A N 1
ATOM 679 C CA . VAL A 1 90 ? -16.732 1.780 6.925 1.00 27.47 90 VAL A CA 1
ATOM 680 C C . VAL A 1 90 ? -16.804 3.073 7.734 1.00 27.47 90 VAL A C 1
ATOM 682 O O . VAL A 1 90 ? -16.459 4.152 7.258 1.00 27.47 90 VAL A O 1
ATOM 685 N N . THR A 1 91 ? -17.295 2.950 8.964 1.00 27.73 91 THR A N 1
ATOM 686 C CA . THR A 1 91 ? -17.419 4.014 9.964 1.00 27.73 91 THR A CA 1
ATOM 687 C C . THR A 1 91 ? -16.060 4.632 10.346 1.00 27.73 91 THR A C 1
ATOM 689 O O . THR A 1 91 ? -15.029 3.951 10.278 1.00 27.73 91 THR A O 1
ATOM 692 N N . PRO A 1 92 ? -16.026 5.912 10.783 1.00 28.62 92 PRO A N 1
ATOM 693 C CA . PRO A 1 92 ? -14.782 6.639 11.033 1.00 28.62 92 PRO A CA 1
ATOM 694 C C . PRO A 1 92 ? -14.000 6.053 12.213 1.00 28.62 92 PRO A C 1
ATOM 696 O O . PRO A 1 92 ? -14.498 6.004 13.339 1.00 28.62 92 PRO A O 1
ATOM 699 N N . GLY A 1 93 ? -12.751 5.659 11.967 1.00 26.88 93 GLY A N 1
ATOM 700 C CA . GLY A 1 93 ? -11.752 5.408 13.004 1.00 26.88 93 GLY A CA 1
ATOM 701 C C . GLY A 1 93 ? -10.892 6.655 13.227 1.00 26.88 93 GLY A C 1
ATOM 702 O O . GLY A 1 93 ? -10.055 6.957 12.390 1.00 26.88 93 GLY A O 1
ATOM 703 N N . PHE A 1 94 ? -11.184 7.345 14.334 1.00 42.06 94 PHE A N 1
ATOM 704 C CA . PHE A 1 94 ? -10.501 8.423 15.079 1.00 42.06 94 PHE A CA 1
ATOM 705 C C . PHE A 1 94 ? -9.313 9.216 14.478 1.00 42.06 94 PHE A C 1
ATOM 707 O O . PHE A 1 94 ? -8.236 8.680 14.248 1.00 42.06 94 PHE A O 1
ATOM 714 N N . THR A 1 95 ? -9.440 10.551 14.535 1.00 32.38 95 THR A N 1
ATOM 715 C CA . THR A 1 95 ? -8.510 11.400 15.310 1.00 32.38 95 THR A CA 1
ATOM 716 C C . THR A 1 95 ? -9.303 12.048 16.458 1.00 32.38 95 THR A C 1
ATOM 718 O O . THR A 1 95 ? -10.531 11.962 16.491 1.00 32.38 95 THR A O 1
ATOM 721 N N . ARG A 1 96 ? -8.639 12.692 17.429 1.00 34.62 96 ARG A N 1
ATOM 722 C CA . ARG A 1 96 ? -9.269 13.427 18.557 1.00 34.62 96 ARG A CA 1
ATOM 723 C C . ARG A 1 96 ? -10.297 14.484 18.105 1.00 34.62 96 ARG A C 1
ATOM 725 O O . ARG A 1 96 ? -11.078 14.972 18.918 1.00 34.62 96 ARG A O 1
ATOM 732 N N . ASP A 1 97 ? -10.293 14.792 16.813 1.00 40.56 97 ASP A N 1
ATOM 733 C CA . ASP A 1 97 ? -11.211 15.654 16.101 1.00 40.56 97 ASP A CA 1
ATOM 734 C C . ASP A 1 97 ? -12.151 14.795 15.227 1.00 40.56 97 ASP A C 1
ATOM 736 O O . ASP A 1 97 ? -11.726 14.156 14.264 1.00 40.56 97 ASP A O 1
ATOM 740 N N . ARG A 1 98 ? -13.453 14.761 15.552 1.00 49.44 98 ARG A N 1
ATOM 741 C CA . ARG A 1 98 ? -14.500 13.959 14.862 1.00 49.44 98 ARG A CA 1
ATOM 742 C C . ARG A 1 98 ? -14.743 14.355 13.395 1.00 49.44 98 ARG A C 1
ATOM 744 O O . ARG A 1 98 ? -15.703 13.900 12.778 1.00 49.44 98 ARG A O 1
ATOM 751 N N . ARG A 1 99 ? -13.904 15.234 12.864 1.00 58.38 99 ARG A N 1
ATOM 752 C CA . ARG A 1 99 ? -13.980 15.804 11.528 1.00 58.38 99 ARG A CA 1
ATOM 753 C C . ARG A 1 99 ? -13.248 14.944 10.502 1.00 58.38 99 ARG A C 1
ATOM 755 O O . ARG A 1 99 ? -13.718 14.869 9.376 1.00 58.38 99 ARG A O 1
ATOM 762 N N . TRP A 1 100 ? -12.165 14.257 10.870 1.00 62.59 100 TRP A N 1
ATOM 763 C CA . TRP A 1 100 ? -11.445 13.369 9.949 1.00 62.59 100 TRP A CA 1
ATOM 764 C C . TRP A 1 100 ? -12.045 11.958 9.904 1.00 62.59 100 TRP A C 1
ATOM 766 O O . TRP A 1 100 ? -12.308 11.349 10.943 1.00 62.59 100 TRP A O 1
ATOM 776 N N . ALA A 1 101 ? -12.182 11.406 8.699 1.00 72.81 101 ALA A N 1
ATOM 777 C CA . ALA A 1 101 ? -12.422 9.983 8.464 1.00 72.81 101 ALA A CA 1
ATOM 778 C C . ALA A 1 101 ? -11.563 9.484 7.295 1.00 72.81 101 ALA A C 1
ATOM 780 O O . ALA A 1 101 ? -11.268 10.251 6.385 1.00 72.81 101 ALA A O 1
ATOM 781 N N . VAL A 1 102 ? -11.189 8.203 7.299 1.00 73.94 102 VAL A N 1
ATOM 782 C CA . VAL A 1 102 ? -10.429 7.556 6.217 1.00 73.94 102 VAL A CA 1
ATOM 783 C C . VAL A 1 102 ? -11.104 6.245 5.842 1.00 73.94 102 VAL A C 1
ATOM 785 O O . VAL A 1 102 ? -11.405 5.428 6.716 1.00 73.94 102 VAL A O 1
ATOM 788 N N . ALA A 1 103 ? -11.293 6.038 4.541 1.00 76.50 103 ALA A N 1
ATOM 789 C CA . ALA A 1 103 ? -11.691 4.762 3.962 1.00 76.50 103 ALA A CA 1
ATOM 790 C C . ALA A 1 103 ? -10.660 4.326 2.909 1.00 76.50 103 ALA A C 1
ATOM 792 O O . ALA A 1 103 ? -10.172 5.175 2.164 1.00 76.50 103 ALA A O 1
ATOM 793 N N . PRO A 1 104 ? -10.303 3.037 2.822 1.00 78.81 104 PRO A N 1
ATOM 794 C CA . PRO A 1 104 ? -9.441 2.552 1.757 1.00 78.81 104 PRO A CA 1
ATOM 795 C C . PRO A 1 104 ? -10.247 2.274 0.482 1.00 78.81 104 PRO A C 1
ATOM 797 O O . PRO A 1 104 ? -11.401 1.848 0.533 1.00 78.81 104 PRO A O 1
ATOM 800 N N . VAL A 1 105 ? -9.606 2.454 -0.668 1.00 79.25 105 VAL A N 1
ATOM 801 C CA . VAL A 1 105 ? -10.008 1.837 -1.938 1.00 79.25 105 VAL A CA 1
ATOM 802 C C . VAL A 1 105 ? -8.889 0.928 -2.428 1.00 79.25 105 VAL A C 1
ATOM 804 O O . VAL A 1 105 ? -7.732 1.130 -2.071 1.00 79.25 105 VAL A O 1
ATOM 807 N N . PHE A 1 106 ? -9.225 -0.068 -3.244 1.00 79.56 106 PHE A N 1
ATOM 808 C CA . PHE A 1 106 ? -8.290 -1.114 -3.657 1.00 79.56 106 PHE A CA 1
ATOM 809 C C . PHE A 1 106 ? -8.049 -1.062 -5.167 1.00 79.56 106 PHE A C 1
ATOM 811 O O . PHE A 1 106 ? -8.954 -1.345 -5.956 1.00 79.56 106 PHE A O 1
ATOM 818 N N . GLN A 1 107 ? -6.838 -0.686 -5.579 1.00 80.12 107 GLN A N 1
ATOM 819 C CA . GLN A 1 107 ? -6.446 -0.625 -6.987 1.00 80.12 107 GLN A CA 1
ATOM 820 C C . GLN A 1 107 ? -5.809 -1.954 -7.419 1.00 80.12 107 GLN A C 1
ATOM 822 O O . GLN A 1 107 ? -4.868 -2.401 -6.772 1.00 80.12 107 GLN A O 1
ATOM 827 N N . PRO A 1 108 ? -6.281 -2.611 -8.495 1.00 81.75 108 PRO A N 1
ATOM 828 C CA . PRO A 1 108 ? -5.720 -3.888 -8.928 1.00 81.75 108 PRO A CA 1
ATOM 829 C C . PRO A 1 108 ? -4.299 -3.738 -9.484 1.00 81.75 108 PRO A C 1
ATOM 831 O O . PRO A 1 108 ? -4.037 -2.871 -10.318 1.00 81.75 108 PRO A O 1
ATOM 834 N N . ILE A 1 109 ? -3.429 -4.670 -9.103 1.00 80.56 109 ILE A N 1
ATOM 835 C CA . ILE A 1 109 ? -2.107 -4.903 -9.691 1.00 80.56 109 ILE A CA 1
ATOM 836 C C . ILE A 1 109 ? -2.193 -6.181 -10.523 1.00 80.56 109 ILE A C 1
ATOM 838 O O . ILE A 1 109 ? -2.686 -7.207 -10.048 1.00 80.56 109 ILE A O 1
ATOM 842 N N . VAL A 1 110 ? -1.733 -6.127 -11.775 1.00 85.38 110 VAL A N 1
ATOM 843 C CA . VAL A 1 110 ? -1.910 -7.219 -12.742 1.00 85.38 110 VAL A CA 1
ATOM 844 C C . VAL A 1 110 ? -0.589 -7.766 -13.274 1.00 85.38 110 VAL A C 1
ATOM 846 O O . VAL A 1 110 ? 0.361 -7.020 -13.499 1.00 85.38 110 VAL A O 1
ATOM 849 N N . ALA A 1 111 ? -0.552 -9.074 -13.524 1.00 82.69 111 ALA A N 1
ATOM 850 C CA . ALA A 1 111 ? 0.559 -9.752 -14.176 1.00 82.69 111 ALA A CA 1
ATOM 851 C C . ALA A 1 111 ? 0.555 -9.519 -15.691 1.00 82.69 111 ALA A C 1
ATOM 853 O O . ALA A 1 111 ? -0.501 -9.482 -16.336 1.00 82.69 111 ALA A O 1
ATOM 854 N N . LEU A 1 112 ? 1.753 -9.451 -16.276 1.00 82.00 112 LEU A N 1
ATOM 855 C CA . LEU A 1 112 ? 1.960 -9.388 -17.720 1.00 82.00 112 LEU A CA 1
ATOM 856 C C . LEU A 1 112 ? 2.786 -10.591 -18.218 1.00 82.00 112 LEU A C 1
ATOM 858 O O . LEU A 1 112 ? 3.705 -11.010 -17.519 1.00 82.00 112 LEU A O 1
ATOM 862 N N . PRO A 1 113 ? 2.525 -11.098 -19.441 1.00 76.50 113 PRO A N 1
ATOM 863 C CA . PRO A 1 113 ? 1.365 -10.799 -20.282 1.00 76.50 113 PRO A CA 1
ATOM 864 C C . PRO A 1 113 ? 0.146 -11.631 -19.836 1.00 76.50 113 PRO A C 1
ATOM 866 O O . PRO A 1 113 ? 0.233 -12.848 -19.739 1.00 76.50 113 PRO A O 1
ATOM 869 N N . GLY A 1 114 ? -1.008 -11.004 -19.586 1.00 68.44 114 GLY A N 1
ATOM 870 C CA . GLY A 1 114 ? -2.237 -11.752 -19.269 1.00 68.44 114 GLY A CA 1
ATOM 871 C C . GLY A 1 114 ? -3.321 -10.948 -18.556 1.00 68.44 114 GLY A C 1
ATOM 872 O O . GLY A 1 114 ? -4.508 -11.202 -18.755 1.00 68.44 114 GLY A O 1
ATOM 873 N N . GLY A 1 115 ? -2.931 -9.938 -17.777 1.00 77.25 115 GLY A N 1
ATOM 874 C CA . GLY A 1 115 ? -3.873 -9.091 -17.045 1.00 77.25 115 GLY A CA 1
ATOM 875 C C . GLY A 1 115 ? -4.550 -9.803 -15.869 1.00 77.25 115 GLY A C 1
ATOM 876 O O . GLY A 1 115 ? -5.592 -9.346 -15.399 1.00 77.25 115 GLY A O 1
ATOM 877 N N . GLU A 1 116 ? -3.999 -10.930 -15.416 1.00 81.25 116 GLU A N 1
ATOM 878 C CA . GLU A 1 116 ? -4.454 -11.609 -14.203 1.00 81.25 116 GLU A CA 1
ATOM 879 C C . GLU A 1 116 ? -4.142 -10.743 -12.987 1.00 81.25 116 GLU A C 1
ATOM 881 O O . GLU A 1 116 ? -3.056 -10.178 -12.888 1.00 81.25 116 GLU A O 1
ATOM 886 N N . VAL A 1 117 ? -5.095 -10.621 -12.067 1.00 82.12 117 VAL A N 1
ATOM 887 C CA . VAL A 1 117 ? -4.908 -9.821 -10.854 1.00 82.12 117 VAL A CA 1
ATOM 888 C C . VAL A 1 117 ? -3.993 -10.580 -9.894 1.00 82.12 117 VAL A C 1
ATOM 890 O O . VAL A 1 117 ? -4.339 -11.667 -9.440 1.00 82.12 117 VAL A O 1
ATOM 893 N N . LEU A 1 118 ? -2.841 -9.990 -9.580 1.00 86.06 118 LEU A N 1
ATOM 894 C CA . LEU A 1 118 ? -1.887 -10.492 -8.586 1.00 86.06 118 LEU A CA 1
ATOM 895 C C . LEU A 1 118 ? -2.270 -10.071 -7.169 1.00 86.06 118 LEU A C 1
ATOM 897 O O . LEU A 1 118 ? -2.008 -10.781 -6.199 1.00 86.06 118 LEU A O 1
ATOM 901 N N . GLY A 1 119 ? -2.866 -8.892 -7.051 1.00 85.81 119 GLY A N 1
ATOM 902 C CA . GLY A 1 119 ? -3.168 -8.275 -5.778 1.00 85.81 119 GLY A CA 1
ATOM 903 C C . GLY A 1 119 ? -3.789 -6.907 -5.943 1.00 85.81 119 GLY A C 1
ATOM 904 O O . GLY A 1 119 ? -4.145 -6.496 -7.050 1.00 85.81 119 GLY A O 1
ATOM 905 N N . TYR A 1 120 ? -3.902 -6.210 -4.824 1.00 88.50 120 TYR A N 1
ATOM 906 C CA . TYR A 1 120 ? -4.473 -4.881 -4.763 1.00 88.50 120 TYR A CA 1
ATOM 907 C C . TYR A 1 120 ? -3.626 -3.967 -3.894 1.00 88.50 120 TYR A C 1
ATOM 909 O O . TYR A 1 120 ? -3.193 -4.368 -2.817 1.00 88.50 120 TYR A O 1
ATOM 917 N N . GLU A 1 121 ? -3.457 -2.731 -4.342 1.00 91.88 121 GLU A N 1
ATOM 918 C CA . GLU A 1 121 ? -2.905 -1.641 -3.551 1.00 91.88 121 GLU A CA 1
ATOM 919 C C . GLU A 1 121 ? -4.019 -0.932 -2.788 1.00 91.88 121 GLU A C 1
ATOM 921 O O . GLU A 1 121 ? -5.016 -0.499 -3.375 1.00 91.88 121 GLU A O 1
ATOM 926 N N . ALA A 1 122 ? -3.861 -0.844 -1.470 1.00 87.19 122 ALA A N 1
ATOM 927 C CA . ALA A 1 122 ? -4.758 -0.103 -0.605 1.00 87.19 122 ALA A CA 1
ATOM 928 C C . ALA A 1 122 ? -4.388 1.382 -0.612 1.00 87.19 122 ALA A C 1
ATOM 930 O O . ALA A 1 122 ? -3.322 1.781 -0.146 1.00 87.19 122 ALA A O 1
ATOM 931 N N . LEU A 1 123 ? -5.311 2.207 -1.100 1.00 86.12 123 LEU A N 1
ATOM 932 C CA . LEU A 1 123 ? -5.150 3.649 -1.204 1.00 86.12 123 LEU A CA 1
ATOM 933 C C . LEU A 1 123 ? -6.142 4.358 -0.288 1.00 86.12 123 LEU A C 1
ATOM 935 O O . LEU A 1 123 ? -7.358 4.219 -0.439 1.00 86.12 123 LEU A O 1
ATOM 939 N N . SER A 1 124 ? -5.632 5.171 0.630 1.00 84.12 124 SER A N 1
ATOM 940 C CA . SER A 1 124 ? -6.467 5.962 1.533 1.00 84.12 124 SER A CA 1
ATOM 941 C C . SER A 1 124 ? -7.298 7.002 0.775 1.00 84.12 124 SER A C 1
ATOM 943 O O . SER A 1 124 ? -6.830 7.659 -0.158 1.00 84.12 124 SER A O 1
ATOM 945 N N . ARG A 1 125 ? -8.554 7.170 1.187 1.00 84.12 125 ARG A N 1
ATOM 946 C CA . ARG A 1 125 ? -9.476 8.230 0.763 1.00 84.12 125 ARG A CA 1
ATOM 947 C C . ARG A 1 125 ? -9.963 8.958 2.014 1.00 84.12 125 ARG A C 1
ATOM 949 O O . ARG A 1 125 ? -10.925 8.508 2.645 1.00 84.12 125 ARG A O 1
ATOM 956 N N . PRO A 1 126 ? -9.253 10.015 2.443 1.00 77.38 126 PRO A N 1
ATOM 957 C CA . PRO A 1 126 ? -9.685 10.793 3.585 1.00 77.38 126 PRO A CA 1
ATOM 958 C C . PRO A 1 126 ? -10.892 11.672 3.266 1.00 77.38 126 PRO A C 1
ATOM 960 O O . PRO A 1 126 ? -11.176 12.029 2.122 1.00 77.38 126 PRO A O 1
ATOM 963 N N . SER A 1 127 ? -11.587 12.058 4.327 1.00 77.12 127 SER A N 1
ATOM 964 C CA . SER A 1 127 ? -12.605 13.093 4.309 1.00 77.12 127 SER A CA 1
ATOM 965 C C . SER A 1 127 ? -12.489 13.972 5.549 1.00 77.12 127 SER A C 1
ATOM 967 O O . SER A 1 127 ? -12.128 13.490 6.626 1.00 77.12 127 SER A O 1
ATOM 969 N N . TRP A 1 128 ? -12.818 15.249 5.385 1.00 75.06 128 TRP A N 1
ATOM 970 C CA . TRP A 1 128 ? -12.928 16.235 6.451 1.00 75.06 128 TRP A CA 1
ATOM 971 C C . TRP A 1 128 ? -14.368 16.744 6.513 1.00 75.06 128 TRP A C 1
ATOM 973 O O . TRP A 1 128 ? -14.900 17.254 5.529 1.00 75.06 128 TRP A O 1
ATOM 983 N N . GLU A 1 129 ? -15.027 16.556 7.654 1.00 75.06 129 GLU A N 1
ATOM 984 C CA . GLU A 1 129 ? -16.445 16.872 7.872 1.00 75.06 129 GLU A CA 1
ATOM 985 C C . GLU A 1 129 ? -17.358 16.241 6.803 1.00 75.06 129 GLU A C 1
ATOM 987 O O . GLU A 1 129 ? -18.318 16.844 6.326 1.00 75.06 129 GLU A O 1
ATOM 992 N N . GLY A 1 130 ? -17.026 15.010 6.396 1.00 66.12 130 GLY A N 1
ATOM 993 C CA . GLY A 1 130 ? -17.746 14.255 5.366 1.00 66.12 130 GLY A CA 1
ATOM 994 C C . GLY A 1 130 ? -17.449 14.683 3.926 1.00 66.12 130 GLY A C 1
ATOM 995 O O . GLY A 1 130 ? -18.001 14.096 2.998 1.00 66.12 130 GLY A O 1
ATOM 996 N N . ARG A 1 131 ? -16.574 15.673 3.709 1.00 65.75 131 ARG A N 1
ATOM 997 C CA . ARG A 1 131 ? -16.143 16.092 2.369 1.00 65.75 131 ARG A CA 1
ATOM 998 C C . ARG A 1 131 ? -14.867 15.357 1.972 1.00 65.75 131 ARG A C 1
ATOM 1000 O O . ARG A 1 131 ? -13.922 15.386 2.760 1.00 65.75 131 ARG A O 1
ATOM 1007 N N . PRO A 1 132 ? -14.808 14.717 0.791 1.00 74.31 132 PRO A N 1
ATOM 1008 C CA . PRO A 1 132 ? -13.581 14.103 0.298 1.00 74.31 132 PRO A CA 1
ATOM 1009 C C . PRO A 1 132 ? -12.443 15.118 0.232 1.00 74.31 132 PRO A C 1
ATOM 1011 O O . PRO A 1 132 ? -12.658 16.260 -0.174 1.00 74.31 132 PRO A O 1
ATOM 1014 N N . VAL A 1 133 ? -11.249 14.682 0.617 1.00 72.62 133 VAL A N 1
ATOM 1015 C CA . VAL A 1 133 ? -10.013 15.450 0.464 1.00 72.62 133 VAL A CA 1
ATOM 1016 C C . VAL A 1 133 ? -8.890 14.528 0.010 1.00 72.62 133 VAL A C 1
ATOM 1018 O O . VAL A 1 133 ? -8.982 13.300 0.103 1.00 72.62 133 VAL A O 1
ATOM 1021 N N . ASP A 1 134 ? -7.827 15.127 -0.497 1.00 75.44 134 ASP A N 1
ATOM 1022 C CA . ASP A 1 134 ? -6.657 14.418 -1.002 1.00 75.44 134 ASP A CA 1
ATOM 1023 C C . ASP A 1 134 ? -5.884 13.779 0.167 1.00 75.44 134 ASP A C 1
ATOM 1025 O O . ASP A 1 134 ? -5.811 14.367 1.254 1.00 75.44 134 ASP A O 1
ATOM 1029 N N . PRO A 1 135 ? -5.261 12.601 -0.024 1.00 78.25 135 PRO A N 1
ATOM 1030 C CA . PRO A 1 135 ? -4.376 12.000 0.978 1.00 78.25 135 PRO A CA 1
ATOM 1031 C C . PRO A 1 135 ? -3.272 12.947 1.451 1.00 78.25 135 PRO A C 1
ATOM 1033 O O . PRO A 1 135 ? -2.998 13.029 2.646 1.00 78.25 135 PRO A O 1
ATOM 1036 N N . GLU A 1 136 ? -2.696 13.714 0.528 1.00 81.06 136 GLU A N 1
ATOM 1037 C CA . GLU A 1 136 ? -1.671 14.714 0.825 1.00 81.06 136 GLU A CA 1
ATOM 1038 C C . GLU A 1 136 ? -2.172 15.767 1.826 1.00 81.06 136 GLU A C 1
ATOM 1040 O O . GLU A 1 136 ? -1.482 16.078 2.795 1.00 81.06 136 GLU A O 1
ATOM 1045 N N . THR A 1 137 ? -3.417 16.234 1.682 1.00 76.25 137 THR A N 1
ATOM 1046 C CA . THR A 1 137 ? -4.038 17.190 2.610 1.00 76.25 137 THR A CA 1
ATOM 1047 C C . THR A 1 137 ? -4.136 16.633 4.038 1.00 76.25 137 THR A C 1
ATOM 1049 O O . THR A 1 137 ? -3.832 17.351 4.995 1.00 76.25 137 THR A O 1
ATOM 1052 N N . LEU A 1 138 ? -4.497 15.352 4.209 1.00 76.56 138 LEU A N 1
ATOM 1053 C CA . LEU A 1 138 ? -4.491 14.694 5.526 1.00 76.56 138 LEU A CA 1
ATOM 1054 C C . LEU A 1 138 ? -3.082 14.689 6.132 1.00 76.56 138 LEU A C 1
ATOM 1056 O O . LEU A 1 138 ? -2.909 15.079 7.287 1.00 76.56 138 LEU A O 1
ATOM 1060 N N . PHE A 1 139 ? -2.079 14.249 5.371 1.00 78.69 139 PHE A N 1
ATOM 1061 C CA . PHE A 1 139 ? -0.716 14.105 5.885 1.00 78.69 139 PHE A CA 1
ATOM 1062 C C . PHE A 1 139 ? -0.026 15.452 6.134 1.00 78.69 139 PHE A C 1
ATOM 1064 O O . PHE A 1 139 ? 0.718 15.568 7.108 1.00 78.69 139 PHE A O 1
ATOM 1071 N N . HIS A 1 140 ? -0.329 16.495 5.357 1.00 77.12 140 HIS A N 1
ATOM 1072 C CA . HIS A 1 140 ? 0.102 17.865 5.643 1.00 77.12 140 HIS A CA 1
ATOM 1073 C C . HIS A 1 140 ? -0.506 18.403 6.940 1.00 77.12 140 HIS A C 1
ATOM 1075 O O . HIS A 1 140 ? 0.215 18.950 7.778 1.00 77.12 140 HIS A O 1
ATOM 1081 N N . ALA A 1 141 ? -1.812 18.211 7.148 1.00 71.62 141 ALA A N 1
ATOM 1082 C CA . ALA A 1 141 ? -2.466 18.604 8.394 1.00 71.62 141 ALA A CA 1
ATOM 1083 C C . ALA A 1 141 ? -1.893 17.835 9.596 1.00 71.62 141 ALA A C 1
ATOM 1085 O O . ALA A 1 141 ? -1.614 18.425 10.642 1.00 71.62 141 ALA A O 1
ATOM 1086 N N . ALA A 1 142 ? -1.659 16.531 9.432 1.00 74.50 142 ALA A N 1
ATOM 1087 C CA . ALA A 1 142 ? -1.056 15.691 10.455 1.00 74.50 142 ALA A CA 1
ATOM 1088 C C . ALA A 1 142 ? 0.373 16.143 10.792 1.00 74.50 142 ALA A C 1
ATOM 1090 O O . ALA A 1 142 ? 0.703 16.265 11.970 1.00 74.50 142 ALA A O 1
ATOM 1091 N N . ALA A 1 143 ? 1.192 16.466 9.787 1.00 73.31 143 ALA A N 1
ATOM 1092 C CA . ALA A 1 143 ? 2.543 16.986 9.981 1.00 73.31 143 ALA A CA 1
ATOM 1093 C C . ALA A 1 143 ? 2.542 18.325 10.732 1.00 73.31 143 ALA A C 1
ATOM 1095 O O . ALA A 1 143 ? 3.269 18.472 11.715 1.00 73.31 143 ALA A O 1
ATOM 1096 N N . ALA A 1 144 ? 1.675 19.265 10.341 1.00 68.81 144 ALA A N 1
ATOM 1097 C CA . ALA A 1 144 ? 1.530 20.553 11.022 1.00 68.81 144 ALA A CA 1
ATOM 1098 C C . ALA A 1 144 ? 1.098 20.405 12.494 1.00 68.81 144 ALA A C 1
ATOM 1100 O O . ALA A 1 144 ? 1.459 21.228 13.334 1.00 68.81 144 ALA A O 1
ATOM 1101 N N . ALA A 1 145 ? 0.350 19.346 12.813 1.00 69.12 145 ALA A N 1
ATOM 1102 C CA . ALA A 1 145 ? -0.092 19.021 14.166 1.00 69.12 145 ALA A CA 1
ATOM 1103 C C . ALA A 1 145 ? 0.857 18.075 14.933 1.00 69.12 145 ALA A C 1
ATOM 1105 O O . ALA A 1 145 ? 0.580 17.760 16.089 1.00 69.12 145 ALA A O 1
ATOM 1106 N N . GLY A 1 146 ? 1.942 17.592 14.317 1.00 70.88 146 GLY A N 1
ATOM 1107 C CA . GLY A 1 146 ? 2.846 16.607 14.925 1.00 70.88 146 GLY A CA 1
ATOM 1108 C C . GLY A 1 146 ? 2.218 15.221 15.140 1.00 70.88 146 GLY A C 1
ATOM 1109 O O . GLY A 1 146 ? 2.579 14.530 16.085 1.00 70.88 146 GLY A O 1
ATOM 1110 N N . THR A 1 147 ? 1.264 14.828 14.290 1.00 76.94 147 THR A N 1
ATOM 1111 C CA . THR A 1 147 ? 0.448 13.597 14.401 1.00 76.94 147 THR A CA 1
ATOM 1112 C C . THR A 1 147 ? 0.513 12.707 13.151 1.00 76.94 147 THR A C 1
ATOM 1114 O O . THR A 1 147 ? -0.403 11.939 12.860 1.00 76.94 147 THR A O 1
ATOM 1117 N N . THR A 1 148 ? 1.592 12.804 12.367 1.00 78.94 148 THR A N 1
ATOM 1118 C CA . THR A 1 148 ? 1.780 12.011 11.137 1.00 78.94 148 THR A CA 1
ATOM 1119 C C . THR A 1 148 ? 1.720 10.504 11.395 1.00 78.94 148 THR A C 1
ATOM 1121 O O . THR A 1 148 ? 1.127 9.778 10.601 1.00 78.94 148 THR A O 1
ATOM 1124 N N . LEU A 1 149 ? 2.281 10.036 12.517 1.00 80.38 149 LEU A N 1
ATOM 1125 C CA . LEU A 1 149 ? 2.223 8.627 12.914 1.00 80.38 149 LEU A CA 1
ATOM 1126 C C . LEU A 1 149 ? 0.776 8.179 13.153 1.00 80.38 149 LEU A C 1
ATOM 1128 O O . LEU A 1 149 ? 0.355 7.138 12.663 1.00 80.38 149 LEU A O 1
ATOM 1132 N N . GLU A 1 150 ? -0.009 8.972 13.882 1.00 81.38 150 GLU A N 1
ATOM 1133 C CA . GLU A 1 150 ? -1.421 8.683 14.130 1.00 81.38 150 GLU A CA 1
ATOM 1134 C C . GLU A 1 150 ? -2.233 8.622 12.830 1.00 81.38 150 GLU A C 1
ATOM 1136 O O . GLU A 1 150 ? -3.093 7.752 12.701 1.00 81.38 150 GLU A O 1
ATOM 1141 N N . ALA A 1 151 ? -1.955 9.507 11.867 1.00 79.69 151 ALA A N 1
ATOM 1142 C CA . ALA A 1 151 ? -2.613 9.494 10.562 1.00 79.69 151 ALA A CA 1
ATOM 1143 C C . ALA A 1 151 ? -2.295 8.218 9.764 1.00 79.69 151 ALA A C 1
ATOM 1145 O O . ALA A 1 151 ? -3.203 7.611 9.192 1.00 79.69 151 ALA A O 1
ATOM 1146 N N . ASP A 1 152 ? -1.034 7.779 9.773 1.00 88.06 152 ASP A N 1
ATOM 1147 C CA . ASP A 1 152 ? -0.601 6.546 9.109 1.00 88.06 152 ASP A CA 1
ATOM 1148 C C . ASP A 1 152 ? -1.260 5.311 9.758 1.00 88.06 152 ASP A C 1
ATOM 1150 O O . ASP A 1 152 ? -1.942 4.526 9.096 1.00 88.06 152 ASP A O 1
ATOM 1154 N N . LEU A 1 153 ? -1.204 5.196 11.091 1.00 83.19 153 LEU A N 1
ATOM 1155 C CA . LEU A 1 153 ? -1.853 4.107 11.837 1.00 83.19 153 LEU A CA 1
ATOM 1156 C C . LEU A 1 153 ? -3.380 4.081 11.642 1.00 83.19 153 LEU A C 1
ATOM 1158 O O . LEU A 1 153 ? -3.983 3.005 11.604 1.00 83.19 153 LEU A O 1
ATOM 1162 N N . ALA A 1 154 ? -4.025 5.243 11.492 1.00 80.62 154 ALA A N 1
ATOM 1163 C CA . ALA A 1 154 ? -5.452 5.324 11.183 1.00 80.62 154 ALA A CA 1
ATOM 1164 C C . ALA A 1 154 ? -5.770 4.771 9.784 1.00 80.62 154 ALA A C 1
ATOM 1166 O O . ALA A 1 154 ? -6.789 4.090 9.616 1.00 80.62 154 ALA A O 1
ATOM 1167 N N . CYS A 1 155 ? -4.891 5.006 8.803 1.00 85.19 155 CYS A N 1
ATOM 1168 C CA . CYS A 1 155 ? -4.990 4.406 7.474 1.00 85.19 155 CYS A CA 1
ATOM 1169 C C . CYS A 1 155 ? -4.860 2.878 7.555 1.00 85.19 155 CYS A C 1
ATOM 1171 O O . CYS A 1 155 ? -5.741 2.174 7.058 1.00 85.19 155 CYS A O 1
ATOM 1173 N N . PHE A 1 156 ? -3.857 2.357 8.273 1.00 86.62 156 PHE A N 1
ATOM 1174 C CA . PHE A 1 156 ? -3.705 0.916 8.526 1.00 86.62 156 PHE A CA 1
ATOM 1175 C C . PHE A 1 156 ? -4.948 0.302 9.162 1.00 86.62 156 PHE A C 1
ATOM 1177 O O . PHE A 1 156 ? -5.472 -0.700 8.680 1.00 86.62 156 PHE A O 1
ATOM 1184 N N . ALA A 1 157 ? -5.471 0.930 10.215 1.00 79.94 157 ALA A N 1
ATOM 1185 C CA . ALA A 1 157 ? -6.673 0.453 10.879 1.00 79.94 157 ALA A CA 1
ATOM 1186 C C . ALA A 1 157 ? -7.888 0.455 9.935 1.00 79.94 157 ALA A C 1
ATOM 1188 O O . ALA A 1 157 ? -8.740 -0.428 10.032 1.00 79.94 157 ALA A O 1
ATOM 1189 N N . ALA A 1 158 ? -7.992 1.428 9.023 1.00 78.44 158 ALA A N 1
ATOM 1190 C CA . ALA A 1 158 ? -9.049 1.463 8.016 1.00 78.44 158 ALA A CA 1
ATOM 1191 C C . ALA A 1 158 ? -8.906 0.325 6.992 1.00 78.44 158 ALA A C 1
ATOM 1193 O O . ALA A 1 158 ? -9.905 -0.321 6.674 1.00 78.44 158 ALA A O 1
ATOM 1194 N N . VAL A 1 159 ? -7.681 0.028 6.546 1.00 82.62 159 VAL A N 1
ATOM 1195 C CA . VAL A 1 159 ? -7.376 -1.129 5.687 1.00 82.62 159 VAL A CA 1
ATOM 1196 C C . VAL A 1 159 ? -7.704 -2.439 6.394 1.00 82.62 159 VAL A C 1
ATOM 1198 O O . VAL A 1 159 ? -8.435 -3.251 5.839 1.00 82.62 159 VAL A O 1
ATOM 1201 N N . ALA A 1 160 ? -7.250 -2.627 7.634 1.00 81.19 160 ALA A N 1
ATOM 1202 C CA . ALA A 1 160 ? -7.519 -3.827 8.422 1.00 81.19 160 ALA A CA 1
ATOM 1203 C C . ALA A 1 160 ? -9.022 -4.059 8.615 1.00 81.19 160 ALA A C 1
ATOM 1205 O O . ALA A 1 160 ? -9.517 -5.153 8.349 1.00 81.19 160 ALA A O 1
ATOM 1206 N N . ARG A 1 161 ? -9.775 -3.016 9.001 1.00 75.19 161 ARG A N 1
ATOM 1207 C CA . ARG A 1 161 ? -11.243 -3.094 9.098 1.00 75.19 161 ARG A CA 1
ATOM 1208 C C . ARG A 1 161 ? -11.875 -3.482 7.768 1.00 75.19 161 ARG A C 1
ATOM 1210 O O . ARG A 1 161 ? -12.809 -4.277 7.768 1.00 75.19 161 ARG A O 1
ATOM 1217 N N . ALA A 1 162 ? -11.381 -2.928 6.662 1.00 72.44 162 ALA A N 1
ATOM 1218 C CA . ALA A 1 162 ? -11.909 -3.255 5.352 1.00 72.44 162 ALA A CA 1
ATOM 1219 C C . ALA A 1 162 ? -11.621 -4.727 4.993 1.00 72.44 162 ALA A C 1
ATOM 1221 O O . ALA A 1 162 ? -12.521 -5.496 4.699 1.00 72.44 162 ALA A O 1
ATOM 1222 N N . VAL A 1 163 ? -10.380 -5.178 5.112 1.00 75.75 163 VAL A N 1
ATOM 1223 C CA . VAL A 1 163 ? -10.004 -6.557 4.765 1.00 75.75 163 VAL A CA 1
ATOM 1224 C C . VAL A 1 163 ? -10.716 -7.593 5.642 1.00 75.75 163 VAL A C 1
ATOM 1226 O O . VAL A 1 163 ? -11.074 -8.657 5.156 1.00 75.75 163 VAL A O 1
ATOM 1229 N N . LEU A 1 164 ? -10.976 -7.282 6.914 1.00 72.94 164 LEU A N 1
ATOM 1230 C CA . LEU A 1 164 ? -11.667 -8.184 7.842 1.00 72.94 164 LEU A CA 1
ATOM 1231 C C . LEU A 1 164 ? -13.188 -8.238 7.650 1.00 72.94 164 LEU A C 1
ATOM 1233 O O . LEU A 1 164 ? -13.822 -9.198 8.086 1.00 72.94 164 LEU A O 1
ATOM 1237 N N . ALA A 1 165 ? -13.796 -7.217 7.043 1.00 67.56 165 ALA A N 1
ATOM 1238 C CA . ALA A 1 165 ? -15.251 -7.138 6.928 1.00 67.56 165 ALA A CA 1
ATOM 1239 C C . ALA A 1 165 ? -15.830 -7.987 5.782 1.00 67.56 165 ALA A C 1
ATOM 1241 O O . ALA A 1 165 ? -17.044 -8.196 5.747 1.00 67.56 165 ALA A O 1
ATOM 1242 N N . ALA A 1 166 ? -15.000 -8.524 4.881 1.00 58.09 166 ALA A N 1
ATOM 1243 C CA . ALA A 1 166 ? -15.446 -9.491 3.881 1.00 58.09 166 ALA A CA 1
ATOM 1244 C C . ALA A 1 166 ? -14.320 -10.424 3.419 1.00 58.09 166 ALA A C 1
ATOM 1246 O O . ALA A 1 166 ? -13.147 -10.140 3.650 1.00 58.09 166 ALA A O 1
ATOM 1247 N N . PRO A 1 167 ? -14.655 -11.520 2.716 1.00 58.12 167 PRO A N 1
ATOM 1248 C CA . PRO A 1 167 ? -13.650 -12.414 2.161 1.00 58.12 167 PRO A CA 1
ATOM 1249 C C . PRO A 1 167 ? -12.693 -11.687 1.210 1.00 58.12 167 PRO A C 1
ATOM 1251 O O . PRO A 1 167 ? -13.117 -11.087 0.220 1.00 58.12 167 PRO A O 1
ATOM 1254 N N . TRP A 1 168 ? -11.393 -11.791 1.484 1.00 75.50 168 TRP A N 1
ATOM 1255 C CA . TRP A 1 168 ? -10.355 -11.324 0.571 1.00 75.50 168 TRP A CA 1
ATOM 1256 C C . TRP A 1 168 ? -10.186 -12.300 -0.604 1.00 75.50 168 TRP A C 1
ATOM 1258 O O . TRP A 1 168 ? -10.248 -13.518 -0.387 1.00 75.50 168 TRP A O 1
ATOM 1268 N N . PRO A 1 169 ? -9.955 -11.824 -1.844 1.00 74.31 169 PRO A N 1
ATOM 1269 C CA . PRO A 1 169 ? -9.759 -12.710 -2.985 1.00 74.31 169 PRO A CA 1
ATOM 1270 C C . PRO A 1 169 ? -8.626 -13.712 -2.743 1.00 74.31 169 PRO A C 1
ATOM 1272 O O . PRO A 1 169 ? -7.509 -13.350 -2.365 1.00 74.31 169 PRO A O 1
ATOM 1275 N N . ALA A 1 170 ? -8.924 -14.994 -2.957 1.00 74.06 170 ALA A N 1
ATOM 1276 C CA . ALA A 1 170 ? -8.003 -16.075 -2.640 1.00 74.06 170 ALA A CA 1
ATOM 1277 C C . ALA A 1 170 ? -6.674 -15.911 -3.393 1.00 74.06 170 ALA A C 1
ATOM 1279 O O . ALA A 1 170 ? -6.639 -15.857 -4.620 1.00 74.06 170 ALA A O 1
ATOM 1280 N N . GLY A 1 171 ? -5.576 -15.840 -2.640 1.00 77.38 171 GLY A N 1
ATOM 1281 C CA . GLY A 1 171 ? -4.230 -15.705 -3.193 1.00 77.38 171 GLY A CA 1
ATOM 1282 C C . GLY A 1 171 ? -3.846 -14.295 -3.654 1.00 77.38 171 GLY A C 1
ATOM 1283 O O . GLY A 1 171 ? -2.694 -14.114 -4.039 1.00 77.38 171 GLY A O 1
ATOM 1284 N N . ALA A 1 172 ? -4.738 -13.303 -3.578 1.00 85.44 172 ALA A N 1
ATOM 1285 C CA . ALA A 1 172 ? -4.401 -11.926 -3.921 1.00 85.44 172 ALA A CA 1
ATOM 1286 C C . ALA A 1 172 ? -3.482 -11.302 -2.862 1.00 85.44 172 ALA A C 1
ATOM 1288 O O . ALA A 1 172 ? -3.743 -11.394 -1.660 1.00 85.44 172 ALA A O 1
ATOM 1289 N N . LEU A 1 173 ? -2.414 -10.648 -3.316 1.00 95.38 173 LEU A N 1
ATOM 1290 C CA . LEU A 1 173 ? -1.564 -9.812 -2.472 1.00 95.38 173 LEU A CA 1
ATOM 1291 C C . LEU A 1 173 ? -2.318 -8.548 -2.044 1.00 95.38 173 LEU A C 1
ATOM 1293 O O . LEU A 1 173 ? -3.154 -8.031 -2.786 1.00 95.38 173 LEU A O 1
ATOM 1297 N N . LEU A 1 174 ? -1.996 -8.042 -0.864 1.00 95.25 174 LEU A N 1
ATOM 1298 C CA . LEU A 1 174 ? -2.430 -6.745 -0.375 1.00 95.25 174 LEU A CA 1
ATOM 1299 C C . LEU A 1 174 ? -1.197 -5.872 -0.193 1.00 95.25 174 LEU A C 1
ATOM 1301 O O . LEU A 1 174 ? -0.383 -6.140 0.686 1.00 95.25 174 LEU A O 1
ATOM 1305 N N . PHE A 1 175 ? -1.090 -4.829 -0.997 1.00 97.56 175 PHE A N 1
ATOM 1306 C CA . PHE A 1 175 ? -0.042 -3.834 -0.886 1.00 97.56 175 PHE A CA 1
ATOM 1307 C C . PHE A 1 175 ? -0.536 -2.665 -0.031 1.00 97.56 175 PHE A C 1
ATOM 1309 O O . PHE A 1 175 ? -1.640 -2.158 -0.249 1.00 97.56 175 PHE A O 1
ATOM 1316 N N . VAL A 1 176 ? 0.251 -2.271 0.969 1.00 96.00 176 VAL A N 1
ATOM 1317 C CA . VAL A 1 176 ? -0.079 -1.194 1.909 1.00 96.00 176 VAL A CA 1
ATOM 1318 C C . VAL A 1 176 ? 1.124 -0.276 2.061 1.00 96.00 176 VAL A C 1
ATOM 1320 O O . VAL A 1 176 ? 2.196 -0.711 2.478 1.00 96.00 176 VAL A O 1
ATOM 1323 N N . ASN A 1 177 ? 0.922 1.000 1.758 1.00 94.75 177 ASN A N 1
ATOM 1324 C CA . ASN A 1 177 ? 1.910 2.044 1.988 1.00 94.75 177 ASN A CA 1
ATOM 1325 C C . ASN A 1 177 ? 2.228 2.177 3.485 1.00 94.75 177 ASN A C 1
ATOM 1327 O O . ASN A 1 177 ? 1.319 2.166 4.315 1.00 94.75 177 ASN A O 1
ATOM 1331 N N . VAL A 1 178 ? 3.510 2.316 3.826 1.00 93.31 178 VAL A N 1
ATOM 1332 C CA . VAL A 1 178 ? 3.973 2.526 5.202 1.00 93.31 178 VAL A CA 1
ATOM 1333 C C . VAL A 1 178 ? 5.050 3.601 5.261 1.00 93.31 178 VAL A C 1
ATOM 1335 O O . VAL A 1 178 ? 6.003 3.606 4.480 1.00 93.31 178 VAL A O 1
ATOM 1338 N N . SER A 1 179 ? 4.938 4.516 6.226 1.00 89.94 179 SER A N 1
ATOM 1339 C CA . SER A 1 179 ? 6.011 5.478 6.465 1.00 89.94 179 SER A CA 1
ATOM 1340 C C . SER A 1 179 ? 7.177 4.844 7.246 1.00 89.94 179 SER A C 1
ATOM 1342 O O . SER A 1 179 ? 6.955 4.052 8.170 1.00 89.94 179 SER A O 1
ATOM 1344 N N . PRO A 1 180 ? 8.437 5.247 6.983 1.00 89.06 180 PRO A N 1
ATOM 1345 C CA . PRO A 1 180 ? 9.579 4.806 7.786 1.00 89.06 180 PRO A CA 1
ATOM 1346 C C . PRO A 1 180 ? 9.434 5.111 9.285 1.00 89.06 180 PRO A C 1
ATOM 1348 O O . PRO A 1 180 ? 9.909 4.348 10.121 1.00 89.06 180 PRO A O 1
ATOM 1351 N N . ARG A 1 181 ? 8.732 6.196 9.646 1.00 88.31 181 ARG A N 1
ATOM 1352 C CA . ARG A 1 181 ? 8.473 6.549 11.051 1.00 88.31 181 ARG A CA 1
ATOM 1353 C C . ARG A 1 181 ? 7.555 5.542 11.741 1.00 88.31 181 ARG A C 1
ATOM 1355 O O . ARG A 1 181 ? 7.830 5.189 12.882 1.00 88.31 181 ARG A O 1
ATOM 1362 N N . SER A 1 182 ? 6.531 5.035 11.054 1.00 91.31 182 SER A N 1
ATOM 1363 C CA . SER A 1 182 ? 5.682 3.958 11.580 1.00 91.31 182 SER A CA 1
ATOM 1364 C C . SER A 1 182 ? 6.474 2.676 11.821 1.00 91.31 182 SER A C 1
ATOM 1366 O O . SER A 1 182 ? 6.285 2.015 12.843 1.00 91.31 182 SER A O 1
ATOM 1368 N N . LEU A 1 183 ? 7.422 2.363 10.932 1.00 92.62 183 LEU A N 1
ATOM 1369 C CA . LEU A 1 183 ? 8.297 1.198 11.078 1.00 92.62 183 LEU A CA 1
ATOM 1370 C C . LEU A 1 183 ? 9.238 1.294 12.292 1.00 92.62 183 LEU A C 1
ATOM 1372 O O . LEU A 1 183 ? 9.631 0.260 12.833 1.00 92.62 183 LEU A O 1
ATOM 1376 N N . MET A 1 184 ? 9.564 2.507 12.750 1.00 91.12 184 MET A N 1
ATOM 1377 C CA . MET A 1 184 ? 10.361 2.750 13.961 1.00 91.12 184 MET A CA 1
ATOM 1378 C C . MET A 1 184 ? 9.566 2.620 15.266 1.00 91.12 184 MET A C 1
ATOM 1380 O O . MET A 1 184 ? 10.162 2.683 16.341 1.00 91.12 184 MET A O 1
ATOM 1384 N N . THR A 1 185 ? 8.250 2.411 15.199 1.00 92.25 185 THR A N 1
ATOM 1385 C CA . THR A 1 185 ? 7.383 2.238 16.375 1.00 92.25 185 THR A CA 1
ATOM 1386 C C . THR A 1 185 ? 6.659 0.885 16.349 1.00 92.25 185 THR A C 1
ATOM 1388 O O . THR A 1 185 ? 5.435 0.853 16.186 1.00 92.25 185 THR A O 1
ATOM 1391 N N . PRO A 1 186 ? 7.369 -0.258 16.474 1.00 93.56 186 PRO A N 1
ATOM 1392 C CA . PRO A 1 186 ? 6.742 -1.580 16.388 1.00 93.56 186 PRO A CA 1
ATOM 1393 C C . PRO A 1 186 ? 5.636 -1.790 17.428 1.00 93.56 186 PRO A C 1
ATOM 1395 O O . PRO A 1 186 ? 4.593 -2.356 17.118 1.00 93.56 186 PRO A O 1
ATOM 1398 N N . ASP A 1 187 ? 5.808 -1.236 18.631 1.00 92.25 187 ASP A N 1
ATOM 1399 C CA . ASP A 1 187 ? 4.824 -1.248 19.720 1.00 92.25 187 ASP A CA 1
ATOM 1400 C C . ASP A 1 187 ? 3.483 -0.596 19.339 1.00 92.25 187 ASP A C 1
ATOM 1402 O O . ASP A 1 187 ? 2.440 -0.921 19.909 1.00 92.25 187 ASP A O 1
ATOM 1406 N N . ARG A 1 188 ? 3.504 0.310 18.356 1.00 89.62 188 ARG A N 1
ATOM 1407 C CA . ARG A 1 188 ? 2.332 1.013 17.825 1.00 89.62 188 ARG A CA 1
ATOM 1408 C C . ARG A 1 188 ? 1.816 0.407 16.523 1.00 89.62 188 ARG A C 1
ATOM 1410 O O . ARG A 1 188 ? 0.606 0.428 16.304 1.00 89.62 188 ARG A O 1
ATOM 1417 N N . LEU A 1 189 ? 2.704 -0.110 15.671 1.00 92.12 189 LEU A N 1
ATOM 1418 C CA . LEU A 1 189 ? 2.343 -0.654 14.360 1.00 92.12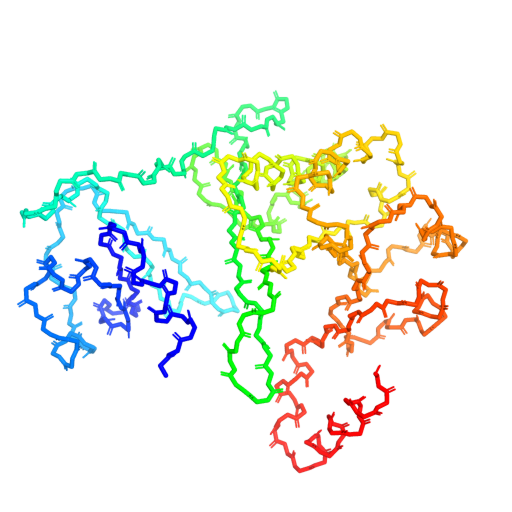 189 LEU A CA 1
ATOM 1419 C C . LEU A 1 189 ? 1.854 -2.109 14.435 1.00 92.12 189 LEU A C 1
ATOM 1421 O O . LEU A 1 189 ? 0.845 -2.425 13.806 1.00 92.12 189 LEU A O 1
ATOM 1425 N N . HIS A 1 190 ? 2.487 -2.983 15.228 1.00 93.56 190 HIS A N 1
ATOM 1426 C CA . HIS A 1 190 ? 2.058 -4.387 15.380 1.00 93.56 190 HIS A CA 1
ATOM 1427 C C . HIS A 1 190 ? 0.575 -4.527 15.767 1.00 93.56 190 HIS A C 1
ATOM 1429 O O . HIS A 1 190 ? -0.131 -5.278 15.096 1.00 93.56 190 HIS A O 1
ATOM 1435 N N . PRO A 1 191 ? 0.018 -3.752 16.724 1.00 87.81 191 PRO A N 1
ATOM 1436 C CA . PRO A 1 191 ? -1.400 -3.861 17.082 1.00 87.81 191 PRO A CA 1
ATOM 1437 C C . PRO A 1 191 ? -2.392 -3.625 15.933 1.00 87.81 191 PRO A C 1
ATOM 1439 O O . PRO A 1 191 ? -3.518 -4.117 16.001 1.00 87.81 191 PRO A O 1
ATOM 1442 N N . VAL A 1 192 ? -2.011 -2.863 14.899 1.00 84.62 192 VAL A N 1
ATOM 1443 C CA . VAL A 1 192 ? -2.866 -2.608 13.724 1.00 84.62 192 VAL A CA 1
ATOM 1444 C C . VAL A 1 192 ? -2.491 -3.467 12.515 1.00 84.62 192 VAL A C 1
ATOM 1446 O O . VAL A 1 192 ? -3.359 -3.752 11.690 1.00 84.62 192 VAL A O 1
ATOM 1449 N N . LEU A 1 193 ? -1.235 -3.909 12.418 1.00 91.31 193 LEU A N 1
ATOM 1450 C CA . LEU A 1 193 ? -0.726 -4.737 11.326 1.00 91.31 193 LEU A CA 1
ATOM 1451 C C . LEU A 1 193 ? -0.992 -6.231 11.544 1.00 91.31 193 LEU A C 1
ATOM 1453 O O . LEU A 1 193 ? -1.433 -6.907 10.619 1.00 91.31 193 LEU A O 1
ATOM 1457 N N . ASP A 1 194 ? -0.773 -6.756 12.748 1.00 91.88 194 ASP A N 1
ATOM 1458 C CA . ASP A 1 194 ? -0.889 -8.192 13.031 1.00 91.88 194 ASP A CA 1
ATOM 1459 C C . ASP A 1 194 ? -2.289 -8.750 12.732 1.00 91.88 194 ASP A C 1
ATOM 1461 O O . ASP A 1 194 ? -2.374 -9.815 12.114 1.00 91.88 194 ASP A O 1
ATOM 1465 N N . PRO A 1 195 ? -3.401 -8.056 13.067 1.00 85.94 195 PRO A N 1
ATOM 1466 C CA . PRO A 1 195 ? -4.732 -8.516 12.680 1.00 85.94 195 PRO A CA 1
ATOM 1467 C C . PRO A 1 195 ? -4.902 -8.610 11.161 1.00 85.94 195 PRO A C 1
ATOM 1469 O O . PRO A 1 195 ? -5.576 -9.514 10.674 1.00 85.94 195 PRO A O 1
ATOM 1472 N N . LEU A 1 196 ? -4.282 -7.692 10.413 1.00 86.19 196 LEU A N 1
ATOM 1473 C CA . LEU A 1 196 ? -4.319 -7.690 8.955 1.00 86.19 196 LEU A CA 1
ATOM 1474 C C . LEU A 1 196 ? -3.485 -8.839 8.372 1.00 86.19 196 LEU A C 1
ATOM 1476 O O . LEU A 1 196 ? -3.946 -9.527 7.463 1.00 86.19 196 LEU A O 1
ATOM 1480 N N . VAL A 1 197 ? -2.288 -9.082 8.913 1.00 91.94 197 VAL A N 1
ATOM 1481 C CA . VAL A 1 197 ? -1.425 -10.204 8.512 1.00 91.94 197 VAL A CA 1
ATOM 1482 C C . VAL A 1 197 ? -2.096 -11.542 8.814 1.00 91.94 197 VAL A C 1
ATOM 1484 O O . VAL A 1 197 ? -2.076 -12.433 7.972 1.00 91.94 197 VAL A O 1
ATOM 1487 N N . ALA A 1 198 ? -2.744 -11.676 9.973 1.00 89.75 198 ALA A N 1
ATOM 1488 C CA . ALA A 1 198 ? -3.464 -12.886 10.362 1.00 89.75 198 ALA A CA 1
ATOM 1489 C C . ALA A 1 198 ? -4.740 -13.136 9.536 1.00 89.75 198 ALA A C 1
ATOM 1491 O O . ALA A 1 198 ? -5.185 -14.279 9.431 1.00 89.75 198 ALA A O 1
ATOM 1492 N N . ALA A 1 199 ? -5.332 -12.088 8.952 1.00 85.56 199 ALA A N 1
ATOM 1493 C CA . ALA A 1 199 ? -6.522 -12.200 8.108 1.00 85.56 199 ALA A CA 1
ATOM 1494 C C . ALA A 1 199 ? -6.236 -12.832 6.737 1.00 85.56 199 ALA A C 1
ATOM 1496 O O . ALA A 1 199 ? -7.158 -13.324 6.083 1.00 85.56 199 ALA A O 1
ATOM 1497 N N . LEU A 1 200 ? -4.979 -12.801 6.286 1.00 87.44 200 LEU A N 1
ATOM 1498 C CA . LEU A 1 200 ? -4.565 -13.261 4.966 1.00 87.44 200 LEU A CA 1
ATOM 1499 C C . LEU A 1 200 ? -3.614 -14.464 5.069 1.00 87.44 200 LEU A C 1
ATOM 1501 O O . LEU A 1 200 ? -2.966 -14.664 6.096 1.00 87.44 200 LEU A O 1
ATOM 1505 N N . PRO A 1 201 ? -3.483 -15.286 4.009 1.00 89.31 201 PRO A N 1
ATOM 1506 C CA . PRO A 1 201 ? -2.455 -16.320 3.984 1.00 89.31 201 PRO A CA 1
ATOM 1507 C C . PRO A 1 201 ? -1.050 -15.730 4.221 1.00 89.31 201 PRO A C 1
ATOM 1509 O O . PRO A 1 201 ? -0.789 -14.602 3.787 1.00 89.31 201 PRO A O 1
ATOM 1512 N N . PRO A 1 202 ? -0.122 -16.482 4.844 1.00 89.81 202 PRO A N 1
ATOM 1513 C CA . PRO A 1 202 ? 1.227 -15.996 5.124 1.00 89.81 202 PRO A CA 1
ATOM 1514 C C . PRO A 1 202 ? 1.919 -15.416 3.888 1.00 89.81 202 PRO A C 1
ATOM 1516 O O . PRO A 1 202 ? 1.853 -15.992 2.798 1.00 89.81 202 PRO A O 1
ATOM 1519 N N . GLY A 1 203 ? 2.583 -14.270 4.060 1.00 90.38 203 GLY A N 1
ATOM 1520 C CA . GLY A 1 203 ? 3.285 -13.585 2.979 1.00 90.38 203 GLY A CA 1
ATOM 1521 C C . GLY A 1 203 ? 2.367 -12.911 1.959 1.00 90.38 203 GLY A C 1
ATOM 1522 O O . GLY A 1 203 ? 2.810 -12.670 0.842 1.00 90.38 203 GLY A O 1
ATOM 1523 N N . ARG A 1 204 ? 1.095 -12.633 2.278 1.00 94.56 204 ARG A N 1
ATOM 1524 C CA . ARG A 1 204 ? 0.190 -11.909 1.363 1.00 94.56 204 ARG A CA 1
ATOM 1525 C C . ARG A 1 204 ? 0.074 -10.414 1.618 1.00 94.56 204 ARG A C 1
ATOM 1527 O O . ARG A 1 204 ? -0.411 -9.716 0.736 1.00 94.56 204 ARG A O 1
ATOM 1534 N N . VAL A 1 205 ? 0.542 -9.923 2.759 1.00 96.56 205 VAL A N 1
ATOM 1535 C CA . VAL A 1 205 ? 0.676 -8.483 3.009 1.00 96.56 205 VAL A CA 1
ATOM 1536 C C . VAL A 1 205 ? 2.036 -8.029 2.496 1.00 96.56 205 VAL A C 1
ATOM 1538 O O . VAL A 1 205 ? 3.051 -8.625 2.849 1.00 96.56 205 VAL A O 1
ATOM 1541 N N . VAL A 1 206 ? 2.050 -6.989 1.673 1.00 97.81 206 VAL A N 1
ATOM 1542 C CA . VAL A 1 206 ? 3.245 -6.328 1.153 1.00 97.81 206 VAL A CA 1
ATOM 1543 C C . VAL A 1 206 ? 3.270 -4.913 1.720 1.00 97.81 206 VAL A C 1
ATOM 1545 O O . VAL A 1 206 ? 2.334 -4.149 1.498 1.00 97.81 206 VAL A O 1
ATOM 1548 N N . LEU A 1 207 ? 4.314 -4.567 2.467 1.00 97.00 207 LEU A N 1
ATOM 1549 C CA . LEU A 1 207 ? 4.527 -3.202 2.932 1.00 97.00 207 LEU A CA 1
ATOM 1550 C C . LEU A 1 207 ? 5.347 -2.433 1.900 1.00 97.00 207 LEU A C 1
ATOM 1552 O O . LEU A 1 207 ? 6.455 -2.845 1.550 1.00 97.00 207 LEU A O 1
ATOM 1556 N N . GLU A 1 208 ? 4.789 -1.330 1.418 1.00 95.19 208 GLU A N 1
ATOM 1557 C CA . GLU A 1 208 ? 5.421 -0.455 0.436 1.00 95.19 208 GLU A CA 1
ATOM 1558 C C . GLU A 1 208 ? 6.081 0.719 1.144 1.00 95.19 208 GLU A C 1
ATOM 1560 O O . GLU A 1 208 ? 5.425 1.464 1.873 1.00 95.19 208 GLU A O 1
ATOM 1565 N N . ILE A 1 209 ? 7.386 0.875 0.938 1.00 90.38 209 ILE A N 1
ATOM 1566 C CA . ILE A 1 209 ? 8.145 1.991 1.489 1.00 90.38 209 ILE A CA 1
ATOM 1567 C C . ILE A 1 209 ? 8.554 2.895 0.333 1.00 90.38 209 ILE A C 1
ATOM 1569 O O . ILE A 1 209 ? 9.180 2.431 -0.620 1.00 90.38 209 ILE A O 1
ATOM 1573 N N . SER A 1 210 ? 8.212 4.181 0.420 1.00 79.12 210 SER A N 1
ATOM 1574 C CA . SER A 1 210 ? 8.611 5.172 -0.587 1.00 79.12 210 SER A CA 1
ATOM 1575 C C . SER A 1 210 ? 10.137 5.296 -0.688 1.00 79.12 210 SER A C 1
ATOM 1577 O O . SER A 1 210 ? 10.863 5.101 0.292 1.00 79.12 210 SER A O 1
ATOM 1579 N N . GLU A 1 211 ? 10.633 5.648 -1.878 1.00 73.44 211 GLU A N 1
ATOM 1580 C CA . GLU A 1 211 ? 12.045 5.979 -2.126 1.00 73.44 211 GLU A CA 1
ATOM 1581 C C . GLU A 1 211 ? 12.513 7.158 -1.262 1.00 73.44 211 GLU A C 1
ATOM 1583 O O . GLU A 1 211 ? 13.666 7.199 -0.820 1.00 73.44 211 GLU A O 1
ATOM 1588 N N . HIS A 1 212 ? 11.616 8.106 -0.972 1.00 74.00 212 HIS A N 1
ATOM 1589 C CA . HIS A 1 212 ? 11.948 9.268 -0.163 1.00 74.00 212 HIS A CA 1
ATOM 1590 C C . HIS A 1 212 ? 11.851 8.958 1.334 1.00 74.00 212 HIS A C 1
ATOM 1592 O O . HIS A 1 212 ? 10.778 8.912 1.936 1.00 74.00 212 HIS A O 1
ATOM 1598 N N . VAL A 1 213 ? 13.016 8.787 1.949 1.00 76.12 213 VAL A N 1
ATOM 1599 C CA . VAL A 1 213 ? 13.159 8.537 3.383 1.00 76.12 213 VAL A CA 1
ATOM 1600 C C . VAL A 1 213 ? 13.727 9.792 4.043 1.00 76.12 213 VAL A C 1
ATOM 1602 O O . VAL A 1 213 ? 14.765 10.278 3.584 1.00 76.12 213 VAL A O 1
ATOM 1605 N N . PRO A 1 214 ? 13.123 10.286 5.138 1.00 79.44 214 PRO A N 1
ATOM 1606 C CA . PRO A 1 214 ? 13.687 11.393 5.904 1.00 79.44 214 PRO A CA 1
ATOM 1607 C C . PRO A 1 214 ? 15.131 11.117 6.360 1.00 79.44 214 PRO A C 1
ATOM 1609 O O . PRO A 1 214 ? 15.469 9.996 6.741 1.00 79.44 214 PRO A O 1
ATOM 1612 N N . GLU A 1 215 ? 15.987 12.141 6.336 1.00 80.00 215 GLU A N 1
ATOM 1613 C CA . GLU A 1 215 ? 17.421 12.014 6.660 1.00 80.00 215 GLU A CA 1
ATOM 1614 C C . GLU A 1 215 ? 17.685 11.535 8.095 1.00 80.00 215 GLU A C 1
ATOM 1616 O O . GLU A 1 215 ? 18.716 10.924 8.369 1.00 80.00 215 GLU A O 1
ATOM 1621 N N . ASP A 1 216 ? 16.748 11.782 9.012 1.00 81.56 216 ASP A N 1
ATOM 1622 C CA . ASP A 1 216 ? 16.839 11.378 10.414 1.00 81.56 216 ASP A CA 1
ATOM 1623 C C . ASP A 1 216 ? 16.534 9.889 10.650 1.00 81.56 216 ASP A C 1
ATOM 1625 O O . ASP A 1 216 ? 16.642 9.414 11.782 1.00 81.56 216 ASP A O 1
ATOM 1629 N N . ILE A 1 217 ? 16.175 9.133 9.605 1.00 83.62 217 ILE A N 1
ATOM 1630 C CA . ILE A 1 217 ? 15.921 7.695 9.709 1.00 83.62 217 ILE A CA 1
ATOM 1631 C C . ILE A 1 217 ? 17.241 6.918 9.578 1.00 83.62 217 ILE A C 1
ATOM 1633 O O . ILE A 1 217 ? 17.870 6.939 8.512 1.00 83.62 217 ILE A O 1
ATOM 1637 N N . PRO A 1 218 ? 17.670 6.188 10.625 1.00 84.75 218 PRO A N 1
ATOM 1638 C CA . PRO A 1 218 ? 18.955 5.505 10.621 1.00 84.75 218 PRO A CA 1
ATOM 1639 C C . PRO A 1 218 ? 18.974 4.343 9.627 1.00 84.75 218 PRO A C 1
ATOM 1641 O O . PRO A 1 218 ? 18.006 3.595 9.494 1.00 84.75 218 PRO A O 1
ATOM 1644 N N . TYR A 1 219 ? 20.121 4.136 8.978 1.00 82.81 219 TYR A N 1
ATOM 1645 C CA . TYR A 1 219 ? 20.298 3.028 8.038 1.00 82.81 219 TYR A CA 1
ATOM 1646 C C . TYR A 1 219 ? 20.088 1.645 8.688 1.00 82.81 219 TYR A C 1
ATOM 1648 O O . TYR A 1 219 ? 19.547 0.738 8.063 1.00 82.81 219 TYR A O 1
ATOM 1656 N N . SER A 1 220 ? 20.448 1.495 9.966 1.00 86.25 220 SER A N 1
ATOM 1657 C CA . SER A 1 220 ? 20.276 0.239 10.708 1.00 86.25 220 SER A CA 1
ATOM 1658 C C . SER A 1 220 ? 18.820 -0.225 10.800 1.00 86.25 220 SER A C 1
ATOM 1660 O O . SER A 1 220 ? 18.583 -1.417 10.963 1.00 86.25 220 SER A O 1
ATOM 1662 N N . LEU A 1 221 ? 17.839 0.679 10.652 1.00 87.62 221 LEU A N 1
ATOM 1663 C CA . LEU A 1 221 ? 16.424 0.304 10.596 1.00 87.62 221 LEU A CA 1
ATOM 1664 C C . LEU A 1 221 ? 16.181 -0.740 9.499 1.00 87.62 221 LEU A C 1
ATOM 1666 O O . LEU A 1 221 ? 15.550 -1.758 9.759 1.00 87.62 221 LEU A O 1
ATOM 1670 N N . TRP A 1 222 ? 16.712 -0.500 8.298 1.00 88.12 222 TRP A N 1
ATOM 1671 C CA . TRP A 1 222 ? 16.455 -1.300 7.097 1.00 88.12 222 TRP A CA 1
ATOM 1672 C C . TRP A 1 222 ? 16.955 -2.743 7.224 1.00 88.12 222 TRP A C 1
ATOM 1674 O O . TRP A 1 222 ? 16.328 -3.657 6.697 1.00 88.12 222 TRP A O 1
ATOM 1684 N N . GLU A 1 223 ? 18.046 -2.959 7.959 1.00 89.38 223 GLU A N 1
ATOM 1685 C CA . GLU A 1 223 ? 18.598 -4.295 8.223 1.00 89.38 223 GLU A CA 1
ATOM 1686 C C . GLU A 1 223 ? 17.756 -5.086 9.237 1.00 89.38 223 GLU A C 1
ATOM 1688 O O . GLU A 1 223 ? 17.697 -6.317 9.184 1.00 89.38 223 GLU A O 1
ATOM 1693 N N . GLU A 1 224 ? 17.082 -4.383 10.148 1.00 92.06 224 GLU A N 1
ATOM 1694 C CA . GLU A 1 224 ? 16.248 -4.979 11.193 1.00 92.06 224 GLU A CA 1
ATOM 1695 C C . GLU A 1 224 ? 14.808 -5.237 10.726 1.00 92.06 224 GLU A C 1
ATOM 1697 O O . GLU A 1 224 ? 14.152 -6.139 11.251 1.00 92.06 224 GLU A O 1
ATOM 1702 N N . LEU A 1 225 ? 14.312 -4.507 9.715 1.00 92.81 225 LEU A N 1
ATOM 1703 C CA . LEU A 1 225 ? 12.923 -4.604 9.241 1.00 92.81 225 LEU A CA 1
ATOM 1704 C C . LEU A 1 225 ? 12.440 -6.050 9.006 1.00 92.81 225 LEU A C 1
ATOM 1706 O O . LEU A 1 225 ? 11.382 -6.393 9.544 1.00 92.81 225 LEU A O 1
ATOM 1710 N N . PRO A 1 226 ? 13.178 -6.940 8.303 1.00 91.75 226 PRO A N 1
ATOM 1711 C CA . PRO A 1 226 ? 12.722 -8.316 8.091 1.00 91.75 226 PRO A CA 1
ATOM 1712 C C . PRO A 1 226 ? 12.594 -9.136 9.383 1.00 91.75 226 PRO A C 1
ATOM 1714 O O . PRO A 1 226 ? 11.812 -10.085 9.430 1.00 91.75 226 PRO A O 1
ATOM 1717 N N . ARG A 1 227 ? 13.361 -8.795 10.430 1.00 93.19 227 ARG A N 1
ATOM 1718 C CA . ARG A 1 227 ? 13.278 -9.452 11.744 1.00 93.19 227 ARG A CA 1
ATOM 1719 C C . ARG A 1 227 ? 12.115 -8.911 12.569 1.00 93.19 227 ARG A C 1
ATOM 1721 O O . ARG A 1 227 ? 11.460 -9.685 13.259 1.00 93.19 227 ARG A O 1
ATOM 1728 N N . VAL A 1 228 ? 11.882 -7.600 12.511 1.00 94.81 228 VAL A N 1
ATOM 1729 C CA . VAL A 1 228 ? 10.856 -6.900 13.303 1.00 94.81 228 VAL A CA 1
ATOM 1730 C C . VAL A 1 228 ? 9.447 -7.134 12.755 1.00 94.81 228 VAL A C 1
ATOM 1732 O O . VAL A 1 228 ? 8.497 -7.215 13.533 1.00 94.81 228 VAL A O 1
ATOM 1735 N N . TYR A 1 229 ? 9.300 -7.279 11.438 1.00 93.88 229 TYR A N 1
ATOM 1736 C CA . TYR A 1 229 ? 8.013 -7.515 10.778 1.00 93.88 229 TYR A CA 1
ATOM 1737 C C . TYR A 1 229 ? 8.037 -8.844 10.010 1.00 93.88 229 TYR A C 1
ATOM 1739 O O . TYR A 1 229 ? 8.080 -8.860 8.779 1.00 93.88 229 TYR A O 1
ATOM 1747 N N . PRO A 1 230 ? 8.045 -9.992 10.711 1.00 90.94 230 PRO A N 1
ATOM 1748 C CA . PRO A 1 230 ? 8.011 -11.287 10.050 1.00 90.94 230 PRO A CA 1
ATOM 1749 C C . PRO A 1 230 ? 6.652 -11.514 9.372 1.00 90.94 230 PRO A C 1
ATOM 1751 O O . PRO A 1 230 ? 5.605 -11.126 9.882 1.00 90.94 230 PRO A O 1
ATOM 1754 N N . GLY A 1 231 ? 6.653 -12.200 8.229 1.00 89.94 231 GLY A N 1
ATOM 1755 C CA . GLY A 1 231 ? 5.419 -12.623 7.554 1.00 89.94 231 GLY A CA 1
ATOM 1756 C C . GLY A 1 231 ? 4.806 -11.602 6.591 1.00 89.94 231 GLY A C 1
ATOM 1757 O O . GLY A 1 231 ? 3.850 -11.957 5.894 1.00 89.94 231 GLY A O 1
ATOM 1758 N N . VAL A 1 232 ? 5.376 -10.397 6.487 1.00 95.19 232 VAL A N 1
ATOM 1759 C CA . VAL A 1 232 ? 5.104 -9.464 5.383 1.00 95.19 232 VAL A CA 1
ATOM 1760 C C . VAL A 1 232 ? 6.146 -9.618 4.277 1.00 95.19 232 VAL A C 1
ATOM 1762 O O . VAL A 1 232 ? 7.260 -10.095 4.503 1.00 95.19 232 VAL A O 1
ATOM 1765 N N . GLN A 1 233 ? 5.772 -9.208 3.073 1.00 96.50 233 GLN A N 1
ATOM 1766 C CA . GLN A 1 233 ? 6.705 -8.916 1.996 1.00 96.50 233 GLN A CA 1
ATOM 1767 C C . GLN A 1 233 ? 7.020 -7.419 1.969 1.00 96.50 233 GLN A C 1
ATOM 1769 O O . GLN A 1 233 ? 6.275 -6.610 2.520 1.00 96.50 233 GLN A O 1
ATOM 1774 N N . TRP A 1 234 ? 8.095 -7.050 1.285 1.00 95.44 234 TRP A N 1
ATOM 1775 C CA . TRP A 1 234 ? 8.526 -5.665 1.136 1.00 95.44 234 TRP A CA 1
ATOM 1776 C C . TRP A 1 234 ? 8.480 -5.230 -0.322 1.00 95.44 234 TRP A C 1
ATOM 1778 O O . TRP A 1 234 ? 8.907 -5.974 -1.211 1.00 95.44 234 TRP A O 1
ATOM 1788 N N . ALA A 1 235 ? 8.011 -4.007 -0.543 1.00 94.31 235 ALA A N 1
ATOM 1789 C CA . ALA A 1 235 ? 8.096 -3.310 -1.812 1.00 94.31 235 ALA A CA 1
ATOM 1790 C C . ALA A 1 235 ? 8.844 -1.987 -1.647 1.00 94.31 235 ALA A C 1
ATOM 1792 O O . ALA A 1 235 ? 8.641 -1.265 -0.670 1.00 94.31 235 ALA A O 1
ATOM 1793 N N . GLN A 1 236 ? 9.678 -1.665 -2.629 1.00 90.44 236 GLN A N 1
ATOM 1794 C CA . GLN A 1 236 ? 10.209 -0.318 -2.801 1.00 90.44 236 GLN A CA 1
ATOM 1795 C C . GLN A 1 236 ? 9.297 0.434 -3.771 1.00 90.44 236 GLN A C 1
ATOM 1797 O O . GLN A 1 236 ? 9.163 0.007 -4.922 1.00 90.44 236 GLN A O 1
ATOM 1802 N N . ASP A 1 237 ? 8.679 1.517 -3.300 1.00 89.19 237 ASP A N 1
ATOM 1803 C CA . ASP A 1 237 ? 7.812 2.367 -4.118 1.00 89.19 237 ASP A CA 1
ATOM 1804 C C . ASP A 1 237 ? 8.554 3.556 -4.736 1.00 89.19 237 ASP A C 1
ATOM 1806 O O . ASP A 1 237 ? 9.613 3.957 -4.240 1.00 89.19 237 ASP A O 1
ATOM 1810 N N . ASP A 1 238 ? 7.980 4.089 -5.816 1.00 83.94 238 ASP A N 1
ATOM 1811 C CA . ASP A 1 238 ? 8.447 5.250 -6.584 1.00 83.94 238 ASP A CA 1
ATOM 1812 C C . ASP A 1 238 ? 9.898 5.158 -7.086 1.00 83.94 238 ASP A C 1
ATOM 1814 O O . ASP A 1 238 ? 10.601 6.168 -7.179 1.00 83.94 238 ASP A O 1
ATOM 1818 N N . TYR A 1 239 ? 10.354 3.951 -7.447 1.00 82.94 239 TYR A N 1
ATOM 1819 C CA . TYR A 1 239 ? 11.730 3.751 -7.888 1.00 82.94 239 TYR A CA 1
ATOM 1820 C C . TYR A 1 239 ? 12.051 4.585 -9.134 1.00 82.94 239 TYR A C 1
ATOM 1822 O O . TYR A 1 239 ? 11.399 4.434 -10.173 1.00 82.94 239 TYR A O 1
ATOM 1830 N N . GLY A 1 240 ? 13.114 5.389 -9.051 1.00 75.00 240 GLY A N 1
ATOM 1831 C CA . GLY A 1 240 ? 13.698 6.137 -10.164 1.00 75.00 240 GLY A CA 1
ATOM 1832 C C . GLY A 1 240 ? 13.507 7.653 -10.126 1.00 75.00 240 GLY A C 1
ATOM 1833 O O . GLY A 1 240 ? 13.876 8.317 -11.096 1.00 75.00 240 GLY A O 1
ATOM 1834 N N . LEU A 1 241 ? 12.994 8.214 -9.026 1.00 67.12 241 LEU A N 1
ATOM 1835 C CA . LEU A 1 241 ? 12.865 9.667 -8.838 1.00 67.12 241 LEU A CA 1
ATOM 1836 C C . LEU A 1 241 ? 14.175 10.368 -8.420 1.00 67.12 241 LEU A C 1
ATOM 1838 O O . LEU A 1 241 ? 14.208 11.594 -8.310 1.00 67.12 241 LEU A O 1
ATOM 1842 N N . GLY A 1 242 ? 15.274 9.621 -8.268 1.00 58.72 242 GLY A N 1
ATOM 1843 C CA . GLY A 1 242 ? 16.636 10.164 -8.171 1.00 58.72 242 GLY A CA 1
ATOM 1844 C C . GLY A 1 242 ? 17.255 10.148 -6.772 1.00 58.72 242 GLY A C 1
ATOM 1845 O O . GLY A 1 242 ? 18.342 10.688 -6.596 1.00 58.72 242 GLY A O 1
ATOM 1846 N N . ASN A 1 243 ? 16.602 9.503 -5.805 1.00 59.06 243 ASN A N 1
ATOM 1847 C CA . ASN A 1 243 ? 17.064 9.313 -4.428 1.00 59.06 243 ASN A CA 1
ATOM 1848 C C . ASN A 1 243 ? 17.156 7.830 -4.021 1.00 59.06 243 ASN A C 1
ATOM 1850 O O . ASN A 1 243 ? 17.326 7.531 -2.838 1.00 59.06 243 ASN A O 1
ATOM 1854 N N . ALA A 1 244 ? 17.046 6.900 -4.975 1.00 62.00 244 ALA A N 1
ATOM 1855 C CA . ALA A 1 244 ? 17.185 5.476 -4.721 1.00 62.00 244 ALA A CA 1
ATOM 1856 C C . ALA A 1 244 ? 18.536 5.218 -4.053 1.00 62.00 244 ALA A C 1
ATOM 1858 O O . ALA A 1 244 ? 19.583 5.538 -4.615 1.00 62.00 244 ALA A O 1
ATOM 1859 N N . ASP A 1 245 ? 18.499 4.637 -2.855 1.00 73.44 245 ASP A N 1
ATOM 1860 C CA . ASP A 1 245 ? 19.678 4.173 -2.133 1.00 73.44 245 ASP A CA 1
ATOM 1861 C C . ASP A 1 245 ? 19.774 2.651 -2.313 1.00 73.44 245 ASP A C 1
ATOM 1863 O O . ASP A 1 245 ? 19.076 1.899 -1.618 1.00 73.44 245 ASP A O 1
ATOM 1867 N N . PRO A 1 246 ? 20.620 2.159 -3.242 1.00 77.62 246 PRO A N 1
ATOM 1868 C CA . PRO A 1 246 ? 20.783 0.729 -3.472 1.00 77.62 246 PRO A CA 1
ATOM 1869 C C . PRO A 1 246 ? 21.181 -0.027 -2.204 1.00 77.62 246 PRO A C 1
ATOM 1871 O O . PRO A 1 246 ? 20.881 -1.211 -2.085 1.00 77.62 246 PRO A O 1
ATOM 1874 N N . SER A 1 247 ? 21.821 0.642 -1.242 1.00 80.56 247 SER A N 1
ATOM 1875 C CA . SER A 1 247 ? 22.214 0.049 0.034 1.00 80.56 247 SER A CA 1
ATOM 1876 C C . SER A 1 247 ? 20.972 -0.362 0.831 1.00 80.56 247 SER A C 1
ATOM 1878 O O . SER A 1 247 ? 20.865 -1.514 1.247 1.00 80.56 247 SER A O 1
ATOM 1880 N N . ARG A 1 248 ? 19.964 0.519 0.946 1.00 82.31 248 ARG A N 1
ATOM 1881 C CA . ARG A 1 248 ? 18.697 0.217 1.647 1.00 82.31 248 ARG A CA 1
ATOM 1882 C C . ARG A 1 248 ? 17.938 -0.924 0.978 1.00 82.31 248 ARG A C 1
ATOM 1884 O O . ARG A 1 248 ? 17.427 -1.814 1.657 1.00 82.31 248 ARG A O 1
ATOM 1891 N N . MET A 1 249 ? 17.934 -0.947 -0.353 1.00 82.25 249 MET A N 1
ATOM 1892 C CA . MET A 1 249 ? 17.357 -2.047 -1.125 1.00 82.25 249 MET A CA 1
ATOM 1893 C C . MET A 1 249 ? 18.085 -3.372 -0.850 1.00 82.25 249 MET A C 1
ATOM 1895 O O . MET A 1 249 ? 17.439 -4.402 -0.695 1.00 82.25 249 MET A O 1
ATOM 1899 N N . LEU A 1 250 ? 19.416 -3.368 -0.742 1.00 84.75 250 LEU A N 1
ATOM 1900 C CA . LEU A 1 250 ? 20.198 -4.563 -0.406 1.00 84.75 250 LEU A CA 1
ATOM 1901 C C . LEU A 1 250 ? 20.022 -5.016 1.052 1.00 84.75 250 LEU A C 1
ATOM 1903 O O . LEU A 1 250 ? 20.168 -6.214 1.322 1.00 84.75 250 LEU A O 1
ATOM 1907 N N . ALA A 1 251 ? 19.709 -4.090 1.964 1.00 87.31 251 ALA A N 1
ATOM 1908 C CA . ALA A 1 251 ? 19.411 -4.377 3.365 1.00 87.31 251 ALA A CA 1
ATOM 1909 C C . ALA A 1 251 ? 18.043 -5.057 3.533 1.00 87.31 251 ALA A C 1
ATOM 1911 O O . ALA A 1 251 ? 17.969 -6.134 4.121 1.00 87.31 251 ALA A O 1
ATOM 1912 N N . VAL A 1 252 ? 16.978 -4.481 2.960 1.00 87.25 252 VAL A N 1
ATOM 1913 C CA . VAL A 1 252 ? 15.615 -5.047 3.051 1.00 87.25 252 VAL A CA 1
ATOM 1914 C C . VAL A 1 252 ? 15.405 -6.222 2.102 1.00 87.25 252 VAL A C 1
ATOM 1916 O O . VAL A 1 252 ? 14.662 -7.148 2.423 1.00 87.25 252 VAL A O 1
ATOM 1919 N N . ARG A 1 253 ? 16.054 -6.191 0.933 1.00 88.62 253 ARG A N 1
ATOM 1920 C CA . ARG A 1 253 ? 15.858 -7.127 -0.186 1.00 88.62 253 ARG A CA 1
ATOM 1921 C C . ARG A 1 253 ? 14.378 -7.259 -0.559 1.00 88.62 253 ARG A C 1
ATOM 1923 O O . ARG A 1 253 ? 13.807 -8.340 -0.385 1.00 88.62 253 ARG A O 1
ATOM 1930 N N . PRO A 1 254 ? 13.742 -6.169 -1.027 1.00 92.00 254 PRO A N 1
ATOM 1931 C CA . PRO A 1 254 ? 12.320 -6.181 -1.327 1.00 92.00 254 PRO A CA 1
ATOM 1932 C C . PRO A 1 254 ? 11.986 -7.226 -2.392 1.00 92.00 254 PRO A C 1
ATOM 1934 O O . PRO A 1 254 ? 12.772 -7.485 -3.299 1.00 92.00 254 PRO A O 1
ATOM 1937 N N . GLN A 1 255 ? 10.810 -7.837 -2.260 1.00 94.06 255 GLN A N 1
ATOM 1938 C CA . GLN A 1 255 ? 10.292 -8.793 -3.242 1.00 94.06 255 GLN A CA 1
ATOM 1939 C C . GLN A 1 255 ? 9.642 -8.076 -4.429 1.00 94.06 255 GLN A C 1
ATOM 1941 O O . GLN A 1 255 ? 9.430 -8.686 -5.473 1.00 94.06 255 GLN A O 1
ATOM 1946 N N . TRP A 1 256 ? 9.327 -6.789 -4.261 1.00 93.75 256 TRP A N 1
ATOM 1947 C CA . TRP A 1 256 ? 8.661 -5.970 -5.262 1.00 93.75 256 TRP A CA 1
ATOM 1948 C C . TRP A 1 256 ? 9.393 -4.651 -5.455 1.00 93.75 256 TRP A C 1
ATOM 1950 O O . TRP A 1 256 ? 9.826 -4.004 -4.501 1.00 93.75 256 TRP A O 1
ATOM 1960 N N . LEU A 1 257 ? 9.478 -4.233 -6.710 1.00 91.25 257 LEU A N 1
ATOM 1961 C CA . LEU A 1 257 ? 10.021 -2.944 -7.099 1.00 91.25 257 LEU A CA 1
ATOM 1962 C C . LEU A 1 257 ? 8.985 -2.249 -7.977 1.00 91.25 257 LEU A C 1
ATOM 1964 O O . LEU A 1 257 ? 8.664 -2.740 -9.062 1.00 91.25 257 LEU A O 1
ATOM 1968 N N . LYS A 1 258 ? 8.430 -1.138 -7.493 1.00 90.62 258 LYS A N 1
ATOM 1969 C CA . LYS A 1 258 ? 7.464 -0.333 -8.242 1.00 90.62 258 LYS A CA 1
ATOM 1970 C C . LYS A 1 258 ? 8.215 0.806 -8.911 1.00 90.62 258 LYS A C 1
ATOM 1972 O O . LYS A 1 258 ? 8.881 1.600 -8.256 1.00 90.62 258 LYS A O 1
ATOM 1977 N N . LEU A 1 259 ? 8.138 0.844 -10.236 1.00 88.50 259 LEU A N 1
ATOM 1978 C CA . LEU A 1 259 ? 8.696 1.939 -11.018 1.00 88.50 259 LEU A CA 1
ATOM 1979 C C . LEU A 1 259 ? 7.776 3.148 -10.935 1.00 88.50 259 LEU A C 1
ATOM 1981 O O . LEU A 1 259 ? 6.576 3.018 -11.192 1.00 88.50 259 LEU A O 1
ATOM 1985 N N . ASP A 1 260 ? 8.360 4.316 -10.677 1.00 88.38 260 ASP A N 1
ATOM 1986 C CA . ASP A 1 260 ? 7.624 5.571 -10.743 1.00 88.38 260 ASP A CA 1
ATOM 1987 C C . ASP A 1 260 ? 6.955 5.745 -12.119 1.00 88.38 260 ASP A C 1
ATOM 1989 O O . ASP A 1 260 ? 7.497 5.421 -13.186 1.00 88.38 260 ASP A O 1
ATOM 1993 N N . ARG A 1 261 ? 5.745 6.305 -12.091 1.00 86.88 261 ARG A N 1
ATOM 1994 C CA . ARG A 1 261 ? 4.931 6.544 -13.281 1.00 86.88 261 ARG A CA 1
ATOM 1995 C C . ARG A 1 261 ? 5.633 7.468 -14.274 1.00 86.88 261 ARG A C 1
ATOM 1997 O O . ARG A 1 261 ? 5.527 7.240 -15.481 1.00 86.88 261 ARG A O 1
ATOM 2004 N N . THR A 1 262 ? 6.301 8.517 -13.803 1.00 86.81 262 THR A N 1
ATOM 2005 C CA . THR A 1 262 ? 6.985 9.492 -14.666 1.00 86.81 262 THR A CA 1
ATOM 2006 C C . THR A 1 262 ? 8.160 8.838 -15.376 1.00 86.81 262 THR A C 1
ATOM 2008 O O . THR A 1 262 ? 8.264 8.957 -16.599 1.00 86.81 262 THR A O 1
ATOM 2011 N N . LEU A 1 263 ? 8.979 8.078 -14.647 1.00 84.12 263 LEU A N 1
ATOM 2012 C CA . LEU A 1 263 ? 10.061 7.287 -15.226 1.00 84.12 263 LEU A CA 1
ATOM 2013 C C . LEU A 1 263 ? 9.532 6.295 -16.268 1.00 84.12 263 LEU A C 1
ATOM 2015 O O . LEU A 1 263 ? 10.096 6.180 -17.356 1.00 84.12 263 LEU A O 1
ATOM 2019 N N . MET A 1 264 ? 8.422 5.611 -15.982 1.00 88.00 264 MET A N 1
ATOM 2020 C CA . MET A 1 264 ? 7.820 4.666 -16.923 1.00 88.00 264 MET A CA 1
ATOM 2021 C C . MET A 1 264 ? 7.363 5.371 -18.213 1.00 88.00 264 MET A C 1
ATOM 2023 O O . MET A 1 264 ? 7.668 4.920 -19.319 1.00 88.00 264 MET A O 1
ATOM 2027 N N . LEU A 1 265 ? 6.694 6.524 -18.097 1.00 88.62 265 LEU A N 1
ATOM 2028 C CA . LEU A 1 265 ? 6.278 7.330 -19.251 1.00 88.62 265 LEU A CA 1
ATOM 2029 C C . LEU A 1 265 ? 7.473 7.824 -20.078 1.00 88.62 265 LEU A C 1
ATOM 2031 O O . LEU A 1 265 ? 7.430 7.757 -21.307 1.00 88.62 265 LEU A O 1
ATOM 2035 N N . GLN A 1 266 ? 8.543 8.275 -19.422 1.00 87.25 266 GLN A N 1
ATOM 2036 C CA . GLN A 1 266 ? 9.780 8.682 -20.090 1.00 87.25 266 GLN A CA 1
ATOM 2037 C C . GLN A 1 266 ? 10.445 7.502 -20.805 1.00 87.25 266 GLN A C 1
ATOM 2039 O O . GLN A 1 266 ? 10.805 7.612 -21.976 1.00 87.25 266 GLN A O 1
ATOM 2044 N N . ALA A 1 267 ? 10.544 6.347 -20.145 1.00 87.94 267 ALA A N 1
ATOM 2045 C CA . ALA A 1 267 ? 11.124 5.147 -20.729 1.00 87.94 267 ALA A CA 1
ATOM 2046 C C . ALA A 1 267 ? 10.344 4.674 -21.968 1.00 87.94 267 ALA A C 1
ATOM 2048 O O . ALA A 1 267 ? 10.933 4.162 -22.919 1.00 87.94 267 ALA A O 1
ATOM 2049 N N . LEU A 1 268 ? 9.025 4.866 -22.010 1.00 91.56 268 LEU A N 1
ATOM 2050 C CA . LEU A 1 268 ? 8.226 4.501 -23.179 1.00 91.56 268 LEU A CA 1
ATOM 2051 C C . LEU A 1 268 ? 8.360 5.466 -24.363 1.00 91.56 268 LEU A C 1
ATOM 2053 O O . LEU A 1 268 ? 8.047 5.057 -25.488 1.00 91.56 268 LEU A O 1
ATOM 2057 N N . ALA A 1 269 ? 8.838 6.694 -24.146 1.00 93.62 269 ALA A N 1
ATOM 2058 C CA . ALA A 1 269 ? 8.856 7.750 -25.155 1.00 93.62 269 ALA A CA 1
ATOM 2059 C C . ALA A 1 269 ? 9.723 7.408 -26.380 1.00 93.62 269 ALA A C 1
ATOM 2061 O O . ALA A 1 269 ? 9.353 7.732 -27.509 1.00 93.62 269 ALA A O 1
ATOM 2062 N N . ASP A 1 270 ? 10.836 6.690 -26.199 1.00 91.38 270 ASP A N 1
ATOM 2063 C CA . ASP A 1 270 ? 11.763 6.368 -27.286 1.00 91.38 270 ASP A CA 1
ATOM 2064 C C . ASP A 1 270 ? 12.329 4.934 -27.223 1.00 91.38 270 ASP A C 1
ATOM 2066 O O . ASP A 1 270 ? 12.020 4.123 -26.346 1.00 91.38 270 ASP A O 1
ATOM 2070 N N . ALA A 1 271 ? 13.118 4.564 -28.236 1.00 94.56 271 ALA A N 1
ATOM 2071 C CA . ALA A 1 271 ? 13.683 3.221 -28.341 1.00 94.56 271 ALA A CA 1
ATOM 2072 C C . ALA A 1 271 ? 14.763 2.931 -27.283 1.00 94.56 271 ALA A C 1
ATOM 2074 O O . ALA A 1 271 ? 14.919 1.772 -26.879 1.00 94.56 271 ALA A O 1
ATOM 2075 N N . ALA A 1 272 ? 15.499 3.955 -26.843 1.00 93.00 272 ALA A N 1
ATOM 2076 C CA . ALA A 1 272 ? 16.548 3.819 -25.843 1.00 93.00 272 ALA A CA 1
ATOM 2077 C C . ALA A 1 272 ? 15.931 3.551 -24.464 1.00 93.00 272 ALA A C 1
ATOM 2079 O O . ALA A 1 272 ? 16.294 2.563 -23.825 1.00 93.00 272 ALA A O 1
ATOM 2080 N N . GLY A 1 273 ? 14.916 4.323 -24.072 1.00 91.50 273 GLY A N 1
ATOM 2081 C CA . GLY A 1 273 ? 14.137 4.121 -22.854 1.00 91.50 273 GLY A CA 1
ATOM 2082 C C . GLY A 1 273 ? 13.465 2.746 -22.808 1.00 91.50 273 GLY A C 1
ATOM 2083 O O . GLY A 1 273 ? 13.595 2.021 -21.823 1.00 91.50 273 GLY A O 1
ATOM 2084 N N . ARG A 1 274 ? 12.851 2.292 -23.911 1.00 93.00 274 ARG A N 1
ATOM 2085 C CA . ARG A 1 274 ? 12.245 0.945 -23.973 1.00 93.00 274 ARG A CA 1
ATOM 2086 C C . ARG A 1 274 ? 13.279 -0.175 -23.882 1.00 93.00 274 ARG A C 1
ATOM 2088 O O . ARG A 1 274 ? 12.942 -1.295 -23.496 1.00 93.00 274 ARG A O 1
ATOM 2095 N N . THR A 1 275 ? 14.513 0.085 -24.306 1.00 93.56 275 THR A N 1
ATOM 2096 C CA . THR A 1 275 ? 15.629 -0.858 -24.155 1.00 93.56 275 THR A CA 1
ATOM 2097 C C . THR A 1 275 ? 16.133 -0.867 -22.718 1.00 93.56 275 THR A C 1
ATOM 2099 O O . THR A 1 275 ? 16.380 -1.942 -22.177 1.00 93.56 275 THR A O 1
ATOM 2102 N N . TRP A 1 276 ? 16.229 0.304 -22.088 1.00 90.62 276 TRP A N 1
ATOM 2103 C CA . TRP A 1 276 ? 16.547 0.438 -20.671 1.00 90.62 276 TRP A CA 1
ATOM 2104 C C . TRP A 1 276 ? 15.531 -0.311 -19.800 1.00 90.62 276 TRP A C 1
ATOM 2106 O O . TRP A 1 276 ? 15.941 -1.180 -19.038 1.00 90.62 276 TRP A O 1
ATOM 2116 N N . LEU A 1 277 ? 14.225 -0.101 -20.007 1.00 89.38 277 LEU A N 1
ATOM 2117 C CA . LEU A 1 277 ? 13.164 -0.761 -19.235 1.00 89.38 277 LEU A CA 1
ATOM 2118 C C . LEU A 1 277 ? 13.239 -2.292 -19.334 1.00 89.38 277 LEU A C 1
ATOM 2120 O O . LEU A 1 277 ? 13.105 -2.989 -18.334 1.00 89.38 277 LEU A O 1
ATOM 2124 N N . ARG A 1 278 ? 13.520 -2.828 -20.530 1.00 88.81 278 ARG A N 1
ATOM 2125 C CA . ARG A 1 278 ? 13.718 -4.274 -20.734 1.00 88.81 278 ARG A CA 1
ATOM 2126 C C . ARG A 1 278 ? 14.931 -4.820 -19.987 1.00 88.81 278 ARG A C 1
ATOM 2128 O O . ARG A 1 278 ? 14.874 -5.935 -19.485 1.00 88.81 278 ARG A O 1
ATOM 2135 N N . ARG A 1 279 ? 16.031 -4.064 -19.937 1.00 89.62 279 ARG A N 1
ATOM 2136 C CA . ARG A 1 279 ? 17.238 -4.467 -19.199 1.00 89.62 279 ARG A CA 1
ATOM 2137 C C . ARG A 1 279 ? 17.026 -4.377 -17.695 1.00 89.62 279 ARG A C 1
ATOM 2139 O O . ARG A 1 279 ? 17.450 -5.275 -16.985 1.00 89.62 279 ARG A O 1
ATOM 2146 N N . PHE A 1 280 ? 16.348 -3.328 -17.242 1.00 86.00 280 PHE A N 1
ATOM 2147 C CA . PHE A 1 280 ? 15.975 -3.146 -15.848 1.00 86.00 280 PHE A CA 1
ATOM 2148 C C . PHE A 1 280 ? 15.094 -4.298 -15.356 1.00 86.00 280 PHE A C 1
ATOM 2150 O O . PHE A 1 280 ? 15.445 -4.955 -14.385 1.00 86.00 280 PHE A O 1
ATOM 2157 N N . ALA A 1 281 ? 14.022 -4.619 -16.086 1.00 83.81 281 ALA A N 1
ATOM 2158 C CA . ALA A 1 281 ? 13.118 -5.717 -15.743 1.00 83.81 281 ALA A CA 1
ATOM 2159 C C . ALA A 1 281 ? 13.770 -7.112 -15.802 1.00 83.81 281 ALA A C 1
ATOM 2161 O O . ALA A 1 281 ? 13.221 -8.058 -15.258 1.00 83.81 281 ALA A O 1
ATOM 2162 N N . ALA A 1 282 ? 14.903 -7.262 -16.497 1.00 83.94 282 ALA A N 1
ATOM 2163 C CA . ALA A 1 282 ? 15.675 -8.505 -16.511 1.00 83.94 282 ALA A CA 1
ATOM 2164 C C . ALA A 1 282 ? 16.702 -8.590 -15.369 1.00 83.94 282 ALA A C 1
ATOM 2166 O O . ALA A 1 282 ? 17.241 -9.666 -15.117 1.00 83.94 282 ALA A O 1
ATOM 2167 N N . TRP A 1 283 ? 17.033 -7.454 -14.752 1.00 80.31 283 TRP A N 1
ATOM 2168 C CA . TRP A 1 283 ? 17.971 -7.362 -13.636 1.00 80.31 283 TRP A CA 1
ATOM 2169 C C . TRP A 1 283 ? 17.271 -7.472 -12.278 1.00 80.31 283 TRP A C 1
ATOM 2171 O O . TRP A 1 283 ? 17.813 -8.137 -11.395 1.00 80.31 283 TRP A O 1
ATOM 2181 N N . ALA A 1 284 ? 16.132 -6.789 -12.128 1.00 70.31 284 ALA A N 1
ATOM 2182 C CA . ALA A 1 284 ? 15.301 -6.801 -10.924 1.00 70.31 284 ALA A CA 1
ATOM 2183 C C . ALA A 1 284 ? 14.664 -8.179 -10.698 1.00 70.31 284 ALA A C 1
ATOM 2185 O O . ALA A 1 284 ? 14.581 -8.584 -9.518 1.00 70.31 284 ALA A O 1
#

Radius of gyration: 20.86 Å; chains: 1; bounding box: 58×37×48 Å